Protein AF-A0A179HZ53-F1 (afdb_monomer)

Mean predicted aligned error: 15.15 Å

Organism: Purpureocillium lilacinum (NCBI:txid33203)

Nearest PDB structures (foldseek):
  8d9o-assembly1_A  TM=6.232E-01  e=1.615E-01  synthetic construct
  6z0c-assembly4_D  TM=6.043E-01  e=2.090E-01  Escherichia coli
  8auw-assembly1_D  TM=4.724E-01  e=3.389E+00  Homo sapiens
  8afz-assembly1_A  TM=3.277E-01  e=1.825E+00  Homo sapiens
  6h2d-assembly1_R  TM=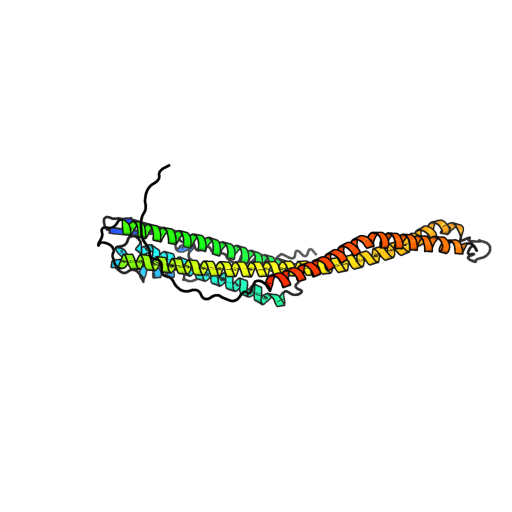4.057E-01  e=4.387E+00  Aeromonas hydrophila subsp. hydrophila AL09-71

Structure (mmCIF, N/CA/C/O backbone):
data_AF-A0A179HZ53-F1
#
_entry.id   AF-A0A179HZ53-F1
#
loop_
_atom_site.group_PDB
_atom_site.id
_atom_site.type_symbol
_atom_site.label_atom_id
_atom_site.label_alt_id
_atom_site.label_comp_id
_atom_site.label_asym_id
_atom_site.label_entity_id
_atom_site.label_seq_id
_atom_site.pdbx_PDB_ins_code
_atom_site.Cartn_x
_atom_site.Cartn_y
_atom_site.Cartn_z
_atom_site.occupancy
_atom_site.B_iso_or_equiv
_atom_site.auth_seq_id
_atom_site.auth_comp_id
_atom_site.auth_asym_id
_atom_site.auth_atom_id
_atom_site.pdbx_PDB_model_num
ATOM 1 N N . MET A 1 1 ? -13.268 -10.892 -41.490 1.00 32.50 1 MET A N 1
ATOM 2 C CA . MET A 1 1 ? -12.616 -11.403 -40.266 1.00 32.50 1 MET A CA 1
ATOM 3 C C . MET A 1 1 ? -12.332 -10.232 -39.335 1.00 32.50 1 MET A C 1
ATOM 5 O O . MET A 1 1 ? -11.384 -9.498 -39.564 1.00 32.50 1 MET A O 1
ATOM 9 N N . LYS A 1 2 ? -13.205 -9.991 -38.351 1.00 29.41 2 LYS A N 1
ATOM 10 C CA . LYS A 1 2 ? -12.984 -9.009 -37.280 1.00 29.41 2 LYS A CA 1
ATOM 11 C C . LYS A 1 2 ? -12.590 -9.802 -36.034 1.00 29.41 2 LYS A C 1
ATOM 13 O O . LYS A 1 2 ? -13.444 -10.446 -35.438 1.00 29.41 2 LYS A O 1
ATOM 18 N N . HIS A 1 3 ? -11.306 -9.804 -35.685 1.00 27.75 3 HIS A N 1
ATOM 19 C CA . HIS A 1 3 ? -10.848 -10.310 -34.393 1.00 27.75 3 HIS A CA 1
ATOM 20 C C . HIS A 1 3 ? -11.154 -9.251 -33.331 1.00 27.75 3 HIS A C 1
ATOM 22 O O . HIS A 1 3 ? -10.334 -8.388 -33.036 1.00 27.75 3 HIS A O 1
ATOM 28 N N . THR A 1 4 ? -12.357 -9.291 -32.767 1.00 30.69 4 THR A N 1
ATOM 29 C CA . THR A 1 4 ? -12.614 -8.689 -31.458 1.00 30.69 4 THR A CA 1
ATOM 30 C C . THR A 1 4 ? -12.041 -9.641 -30.419 1.00 30.69 4 THR A C 1
ATOM 32 O O . THR A 1 4 ? -12.713 -10.575 -29.987 1.00 30.69 4 THR A O 1
ATOM 35 N N . ALA A 1 5 ? -10.771 -9.441 -30.064 1.00 34.97 5 ALA A N 1
ATOM 36 C CA . ALA A 1 5 ? -10.223 -9.994 -28.837 1.00 34.97 5 ALA A CA 1
ATOM 37 C C . ALA A 1 5 ? -10.999 -9.351 -27.683 1.00 34.97 5 ALA A C 1
ATOM 39 O O . ALA A 1 5 ? -10.754 -8.207 -27.306 1.00 34.97 5 ALA A O 1
ATOM 40 N N . SER A 1 6 ? -12.015 -10.057 -27.193 1.00 32.88 6 SER A N 1
ATOM 41 C CA . SER A 1 6 ? -12.692 -9.702 -25.957 1.00 32.88 6 SER A CA 1
ATOM 42 C C . SER A 1 6 ? -11.643 -9.690 -24.853 1.00 32.88 6 SER A C 1
ATOM 44 O O . SER A 1 6 ? -11.068 -10.734 -24.536 1.00 32.88 6 SER A O 1
ATOM 46 N N . LEU A 1 7 ? -11.382 -8.504 -24.300 1.00 32.31 7 LEU A N 1
ATOM 47 C CA . LEU A 1 7 ? -10.683 -8.346 -23.029 1.00 32.31 7 LEU A CA 1
ATOM 48 C C . LEU A 1 7 ? -11.293 -9.343 -22.032 1.00 32.31 7 LEU A C 1
ATOM 50 O O . LEU A 1 7 ? -12.525 -9.454 -21.989 1.00 32.31 7 LEU A O 1
ATOM 54 N N . PRO A 1 8 ? -10.485 -10.093 -21.263 1.00 35.78 8 PRO A N 1
ATOM 55 C CA . PRO A 1 8 ? -11.040 -10.948 -20.230 1.00 35.78 8 PRO A CA 1
ATOM 56 C C . PRO A 1 8 ? -11.876 -10.056 -19.313 1.00 35.78 8 PRO A C 1
ATOM 58 O O . PRO A 1 8 ? -11.374 -9.044 -18.817 1.00 35.78 8 PRO A O 1
ATOM 61 N N . LYS A 1 9 ? -13.164 -10.400 -19.146 1.00 35.56 9 LYS A N 1
ATOM 62 C CA . LYS A 1 9 ? -14.017 -9.829 -18.099 1.00 35.56 9 LYS A CA 1
ATOM 63 C C . LYS A 1 9 ? -13.164 -9.793 -16.839 1.00 35.56 9 LYS A C 1
ATOM 65 O O . LYS A 1 9 ? -12.698 -10.850 -16.413 1.00 35.56 9 LYS A O 1
ATOM 70 N N . GLN A 1 10 ? -12.912 -8.593 -16.311 1.00 40.81 10 GLN A N 1
ATOM 71 C CA . GLN A 1 10 ? -12.337 -8.433 -14.985 1.00 40.81 10 GLN A CA 1
ATOM 72 C C . GLN A 1 10 ? -13.104 -9.393 -14.084 1.00 40.81 10 GLN A C 1
ATOM 74 O O . GLN A 1 10 ? -14.316 -9.256 -13.927 1.00 40.81 10 GLN A O 1
ATOM 79 N N . ALA A 1 11 ? -12.417 -10.411 -13.572 1.00 37.47 11 ALA A N 1
ATOM 80 C CA . ALA A 1 11 ? -12.875 -11.064 -12.372 1.00 37.47 11 ALA A CA 1
ATOM 81 C C . ALA A 1 11 ? -12.868 -9.940 -11.339 1.00 37.47 11 ALA A C 1
ATOM 83 O O . ALA A 1 11 ? -11.810 -9.559 -10.837 1.00 37.47 11 ALA A O 1
ATOM 84 N N . GLU A 1 12 ? -14.023 -9.305 -11.157 1.00 40.91 12 GLU A N 1
ATOM 85 C CA . GLU A 1 12 ? -14.329 -8.523 -9.976 1.00 40.91 12 GLU A CA 1
ATOM 86 C C . GLU A 1 12 ? -14.009 -9.487 -8.839 1.00 40.91 12 GLU A C 1
ATOM 88 O O . GLU A 1 12 ? -14.716 -10.471 -8.626 1.00 40.91 12 GLU A O 1
ATOM 93 N N . ALA A 1 13 ? -12.819 -9.334 -8.252 1.00 48.69 13 ALA A N 1
ATOM 94 C CA . ALA A 1 13 ? -12.428 -10.110 -7.099 1.00 48.69 13 ALA A CA 1
ATOM 95 C C . ALA A 1 13 ? -13.474 -9.753 -6.057 1.00 48.69 13 ALA A C 1
ATOM 97 O O . ALA A 1 13 ? -13.492 -8.628 -5.571 1.00 48.69 13 ALA A O 1
ATOM 98 N N . ASP A 1 14 ? -14.400 -10.683 -5.869 1.00 50.47 14 ASP A N 1
ATOM 99 C CA . ASP A 1 14 ? -15.637 -10.576 -5.124 1.00 50.47 14 ASP A CA 1
ATOM 100 C C . ASP A 1 14 ? -15.353 -9.932 -3.755 1.00 50.47 14 ASP A C 1
ATOM 102 O O . ASP A 1 14 ? -14.900 -10.597 -2.814 1.00 50.47 14 ASP A O 1
ATOM 106 N N . TYR A 1 15 ? -15.495 -8.603 -3.708 1.00 58.38 15 TYR A N 1
ATOM 107 C CA . TYR A 1 15 ? -15.059 -7.727 -2.626 1.00 58.38 15 TYR A CA 1
ATOM 108 C C . TYR A 1 15 ? -16.236 -7.517 -1.688 1.00 58.38 15 TYR A C 1
ATOM 110 O O . TYR A 1 15 ? -17.245 -6.926 -2.067 1.00 58.38 15 TYR A O 1
ATOM 118 N N . HIS A 1 16 ? -16.108 -8.021 -0.462 1.00 63.19 16 HIS A N 1
ATOM 119 C CA . HIS A 1 16 ? -17.187 -7.999 0.520 1.00 63.19 16 HIS A CA 1
ATOM 120 C C . HIS A 1 16 ? -16.824 -7.110 1.692 1.00 63.19 16 HIS A C 1
ATOM 122 O O . HIS A 1 16 ? -15.790 -7.295 2.332 1.00 63.19 16 HIS A O 1
ATOM 128 N N . TRP A 1 17 ? -17.714 -6.172 1.988 1.00 66.88 17 TRP A N 1
ATOM 129 C CA . TRP A 1 17 ? -17.663 -5.385 3.208 1.00 66.88 17 TRP A CA 1
ATOM 130 C C . TRP A 1 17 ? -18.442 -6.110 4.297 1.00 66.88 17 TRP A C 1
ATOM 132 O O . TRP A 1 17 ? -19.667 -6.202 4.229 1.00 66.88 17 TRP A O 1
ATOM 142 N N . ALA A 1 18 ? -17.743 -6.595 5.321 1.00 67.69 18 ALA A N 1
ATOM 143 C CA . ALA A 1 18 ? -18.404 -7.022 6.544 1.00 67.69 18 ALA A CA 1
ATOM 144 C C . ALA A 1 18 ? -18.910 -5.770 7.273 1.00 67.69 18 ALA A C 1
ATOM 146 O O . ALA A 1 18 ? -18.118 -4.957 7.751 1.00 67.69 18 ALA A O 1
ATOM 147 N N . LYS A 1 19 ? -20.232 -5.588 7.321 1.00 74.62 19 LYS A N 1
ATOM 148 C CA . LYS A 1 19 ? -20.862 -4.468 8.024 1.00 74.62 19 LYS A CA 1
ATOM 149 C C . LYS A 1 19 ? -21.450 -4.962 9.341 1.00 74.62 19 LYS A C 1
ATOM 151 O O . LYS A 1 19 ? -22.346 -5.799 9.329 1.00 74.62 19 LYS A O 1
ATOM 156 N N . LEU A 1 20 ? -20.977 -4.404 10.453 1.00 75.75 20 LEU A N 1
ATOM 157 C CA . LEU A 1 20 ? -21.553 -4.598 11.781 1.00 75.75 20 LEU A CA 1
ATOM 158 C C . LEU A 1 20 ? -22.183 -3.286 12.246 1.00 75.75 20 LEU A C 1
ATOM 160 O O . LEU A 1 20 ? -21.504 -2.265 12.294 1.00 75.75 20 LEU A O 1
ATOM 164 N N . ASN A 1 21 ? -23.466 -3.312 12.601 1.00 82.19 21 ASN A N 1
ATOM 165 C CA . ASN A 1 21 ? -24.132 -2.174 13.229 1.00 82.19 21 ASN A CA 1
ATOM 166 C C . ASN A 1 21 ? -24.661 -2.629 14.585 1.00 82.19 21 ASN A C 1
ATOM 168 O O . ASN A 1 21 ? -25.637 -3.378 14.643 1.00 82.19 21 ASN A O 1
ATOM 172 N N . VAL A 1 22 ? -24.017 -2.180 15.658 1.00 83.50 22 VAL A N 1
ATOM 173 C CA . VAL A 1 22 ? -24.446 -2.461 17.031 1.00 83.50 22 VAL A CA 1
ATOM 174 C C . VAL A 1 22 ? -24.835 -1.160 17.696 1.00 83.50 22 VAL A C 1
ATOM 176 O O . VAL A 1 22 ? -24.103 -0.175 17.635 1.00 83.50 22 VAL A O 1
ATOM 179 N N . PHE A 1 23 ? -25.986 -1.173 18.351 1.00 86.56 23 PHE A N 1
ATOM 180 C CA . PHE A 1 23 ? -26.419 -0.119 19.246 1.00 86.56 23 PHE A CA 1
ATOM 181 C C . PHE A 1 23 ? -26.564 -0.708 20.645 1.00 86.56 23 PHE A C 1
ATOM 183 O O . PHE A 1 23 ? -27.337 -1.643 20.841 1.00 86.56 23 PHE A O 1
ATOM 190 N N . SER A 1 24 ? -25.831 -0.170 21.615 1.00 87.44 24 SER A N 1
ATOM 191 C CA . SER A 1 24 ? -25.951 -0.552 23.019 1.00 87.44 24 SER A CA 1
ATOM 192 C C . SER A 1 24 ? -26.511 0.609 23.834 1.00 87.44 24 SER A C 1
ATOM 194 O O . SER A 1 24 ? -26.161 1.774 23.635 1.00 87.44 24 SER A O 1
ATOM 196 N N . ARG A 1 25 ? -27.415 0.298 24.763 1.00 87.75 25 ARG A N 1
ATOM 197 C CA . ARG A 1 25 ? -27.943 1.266 25.722 1.00 87.75 25 ARG A CA 1
ATOM 198 C C . ARG A 1 25 ? -28.137 0.617 27.077 1.00 87.75 25 ARG A C 1
ATOM 200 O O . ARG A 1 25 ? -28.845 -0.377 27.198 1.00 87.75 25 ARG A O 1
ATOM 207 N N . TRP A 1 26 ? -27.555 1.232 28.097 1.00 86.81 26 TRP A N 1
ATOM 208 C CA . TRP A 1 26 ? -27.751 0.830 29.481 1.00 86.81 26 TRP A CA 1
ATOM 209 C C . TRP A 1 26 ? -28.851 1.657 30.151 1.00 86.81 26 TRP A C 1
ATOM 211 O O . TRP A 1 26 ? -28.944 2.875 29.961 1.00 86.81 26 TRP A O 1
ATOM 221 N N . TYR A 1 27 ? -29.681 0.986 30.946 1.00 84.75 27 TYR A N 1
ATOM 222 C CA . TYR A 1 27 ? -30.761 1.582 31.723 1.00 84.75 27 TYR A CA 1
ATOM 223 C C . TYR A 1 27 ? -30.509 1.383 33.215 1.00 84.75 27 TYR A C 1
ATOM 225 O O . TYR A 1 27 ? -30.560 0.264 33.719 1.00 84.75 27 TYR A O 1
ATOM 233 N N . LYS A 1 28 ? -30.335 2.493 33.944 1.00 77.06 28 LYS A N 1
ATOM 234 C CA . LYS A 1 28 ? -30.076 2.506 35.396 1.00 77.06 28 LYS A CA 1
ATOM 235 C C . LYS A 1 28 ? -31.146 1.786 36.228 1.00 77.06 28 LYS A C 1
ATOM 237 O O . LYS A 1 28 ? -30.832 1.194 37.251 1.00 77.06 28 LYS A O 1
ATOM 242 N N . ALA A 1 29 ? -32.403 1.822 35.792 1.00 80.00 29 ALA A N 1
ATOM 243 C CA . ALA A 1 29 ? -33.505 1.062 36.375 1.00 80.00 29 ALA A CA 1
ATOM 244 C C . ALA A 1 29 ? -34.287 0.417 35.221 1.00 80.00 29 ALA A C 1
ATOM 246 O O . ALA A 1 29 ? -34.713 1.162 34.333 1.00 80.00 29 ALA A O 1
ATOM 247 N N . PRO A 1 30 ? -34.475 -0.916 35.167 1.00 74.38 30 PRO A N 1
ATOM 248 C CA . PRO A 1 30 ? -34.161 -1.964 36.154 1.00 74.38 30 PRO A CA 1
ATOM 249 C C . PRO A 1 30 ? -32.732 -2.570 36.086 1.00 74.38 30 PRO A C 1
ATOM 251 O O . PRO A 1 30 ? -32.579 -3.756 36.343 1.00 74.38 30 PRO A O 1
ATOM 254 N N . ASN A 1 31 ? -31.690 -1.789 35.766 1.00 77.19 31 ASN A N 1
ATOM 255 C CA . ASN A 1 31 ? -30.295 -2.253 35.635 1.00 77.19 31 ASN A CA 1
ATOM 256 C C . ASN A 1 31 ? -30.107 -3.320 34.542 1.00 77.19 31 ASN A C 1
ATOM 258 O O . ASN A 1 31 ? -29.695 -4.444 34.809 1.00 77.19 31 ASN A O 1
ATOM 262 N N . HIS A 1 32 ? -30.442 -2.960 33.303 1.00 82.19 32 HIS A N 1
ATOM 263 C CA . HIS A 1 32 ? -30.255 -3.839 32.149 1.00 82.19 32 HIS A CA 1
ATOM 264 C C . HIS A 1 32 ? -29.602 -3.097 30.981 1.00 82.19 32 HIS A C 1
ATOM 266 O O . HIS A 1 32 ? -29.795 -1.891 30.799 1.00 82.19 32 HIS A O 1
ATOM 272 N N . THR A 1 33 ? -28.869 -3.843 30.157 1.00 83.38 33 THR A N 1
ATOM 273 C CA . THR A 1 33 ? -28.317 -3.368 28.885 1.00 83.38 33 THR A CA 1
ATOM 274 C C . THR A 1 33 ? -29.138 -3.944 27.742 1.00 83.38 33 THR A C 1
ATOM 276 O O . THR A 1 33 ? -29.321 -5.154 27.652 1.00 83.38 33 THR A O 1
ATOM 279 N N . VAL A 1 34 ? -29.622 -3.081 26.853 1.00 85.44 34 VAL A N 1
ATOM 280 C CA . VAL A 1 34 ? -30.217 -3.486 25.578 1.00 85.44 34 VAL A CA 1
ATOM 281 C C . VAL A 1 34 ? -29.150 -3.371 24.501 1.00 85.44 34 VAL A C 1
ATOM 283 O O . VAL A 1 34 ? -28.567 -2.300 24.322 1.00 85.44 34 VAL A O 1
ATOM 286 N N . VAL A 1 35 ? -28.914 -4.460 23.775 1.00 83.81 35 VAL A N 1
ATOM 287 C CA . VAL A 1 35 ? -28.026 -4.497 22.610 1.00 83.81 35 VAL A CA 1
ATOM 288 C C . VAL A 1 35 ? -28.867 -4.832 21.383 1.00 83.81 35 VAL A C 1
ATOM 290 O O . VAL A 1 35 ? -29.536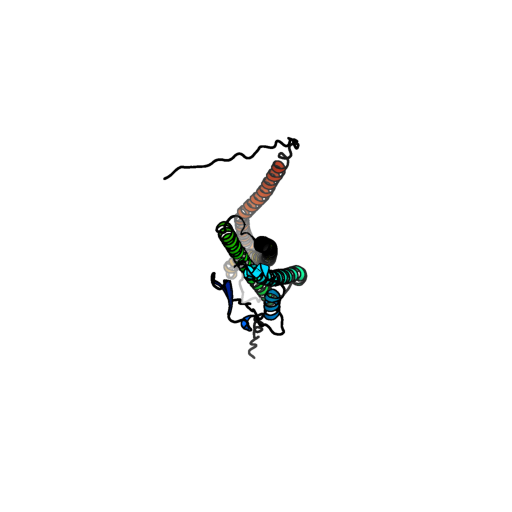 -5.861 21.341 1.00 83.81 35 VAL A O 1
ATOM 293 N N . LEU A 1 36 ? -28.857 -3.945 20.393 1.00 84.62 36 LEU A N 1
ATOM 294 C CA . LEU A 1 36 ? -29.517 -4.125 19.105 1.00 84.62 36 LEU A CA 1
ATOM 295 C C . LEU A 1 36 ? -28.451 -4.326 18.033 1.00 84.62 36 LEU A C 1
ATOM 297 O O . LEU A 1 36 ? -27.565 -3.488 17.872 1.00 84.62 36 LEU A O 1
ATOM 301 N N . ILE A 1 37 ? -28.554 -5.423 17.291 1.00 80.44 37 ILE A N 1
ATOM 302 C CA . ILE A 1 37 ? -27.649 -5.756 16.191 1.00 80.44 37 ILE A CA 1
ATOM 303 C C . ILE A 1 37 ? -28.461 -5.689 14.898 1.00 80.44 37 ILE A C 1
ATOM 305 O O . ILE A 1 37 ? -29.444 -6.414 14.746 1.00 80.44 37 ILE A O 1
ATOM 309 N N . PHE A 1 38 ? -28.071 -4.813 13.973 1.00 79.88 38 PHE A N 1
ATOM 310 C CA . PHE A 1 38 ? -28.760 -4.662 12.689 1.00 79.88 38 PHE A CA 1
ATOM 311 C C . PHE A 1 38 ? -28.040 -5.411 11.571 1.00 79.88 38 PHE A C 1
ATOM 313 O O . PHE A 1 38 ? -26.811 -5.394 11.488 1.00 79.88 38 PHE A O 1
ATOM 320 N N . ASP A 1 39 ? -28.833 -5.972 10.657 1.00 69.50 39 ASP A N 1
ATOM 321 C CA . ASP A 1 39 ? -28.384 -6.665 9.448 1.00 69.50 39 ASP A CA 1
ATOM 322 C C . ASP A 1 39 ? -27.323 -7.773 9.681 1.00 69.50 39 ASP A C 1
ATOM 324 O O . ASP A 1 39 ? -26.346 -7.832 8.927 1.00 69.50 39 ASP A O 1
ATOM 328 N N . PRO A 1 40 ? -27.483 -8.696 10.657 1.00 62.97 40 PRO A N 1
ATOM 329 C CA . PRO A 1 40 ? -26.485 -9.745 10.909 1.00 62.97 40 PRO A CA 1
ATOM 330 C C . PRO A 1 40 ? -26.275 -10.669 9.696 1.00 62.97 40 PRO A C 1
ATOM 332 O O . PRO A 1 40 ? -25.221 -11.276 9.538 1.00 62.97 40 PRO A O 1
ATOM 335 N N . GLU A 1 41 ? -27.248 -10.746 8.785 1.00 58.56 41 GLU A N 1
ATOM 336 C CA . GLU A 1 41 ? -27.161 -11.520 7.542 1.00 58.56 41 GLU A CA 1
ATOM 337 C C . GLU A 1 41 ? -26.174 -10.931 6.524 1.00 58.56 41 GLU A C 1
ATOM 339 O O . GLU A 1 41 ? -25.629 -11.669 5.706 1.00 58.56 41 GLU A O 1
ATOM 344 N N . LYS A 1 42 ? -25.874 -9.625 6.593 1.00 59.53 42 LYS A N 1
ATOM 345 C CA . LYS A 1 42 ? -24.856 -8.984 5.738 1.00 59.53 42 LYS A CA 1
ATOM 346 C C . LYS A 1 42 ? -23.424 -9.306 6.180 1.00 59.53 42 LYS A C 1
ATOM 348 O O . LYS A 1 42 ? -22.481 -8.943 5.485 1.00 59.53 42 LYS A O 1
ATOM 353 N N . MET A 1 43 ? -23.252 -10.020 7.296 1.00 56.47 43 MET A N 1
ATOM 354 C CA . MET A 1 43 ? -21.984 -10.655 7.675 1.00 56.47 43 MET A CA 1
ATOM 355 C C . MET A 1 43 ? -21.757 -12.010 6.999 1.00 56.47 43 MET A C 1
ATOM 357 O O . MET A 1 43 ? -20.706 -12.624 7.187 1.00 56.47 43 MET A O 1
ATOM 361 N N . ARG A 1 44 ? -22.736 -12.507 6.233 1.00 50.22 44 ARG A N 1
ATOM 362 C CA . ARG A 1 44 ? -22.681 -13.829 5.617 1.00 50.22 44 ARG A CA 1
ATOM 363 C C . ARG A 1 44 ? -21.909 -13.777 4.299 1.00 50.22 44 ARG A C 1
ATOM 365 O O . ARG A 1 44 ? -22.416 -13.279 3.299 1.00 50.22 44 ARG A O 1
ATOM 372 N N . LYS A 1 45 ? -20.718 -14.378 4.274 1.00 50.06 45 LYS A N 1
ATOM 373 C CA . LYS A 1 45 ? -20.197 -15.016 3.056 1.00 50.06 45 LYS A CA 1
ATOM 374 C C . LYS A 1 45 ? -20.366 -16.532 3.212 1.00 50.06 45 LYS A C 1
ATOM 376 O O . LYS A 1 45 ? -20.419 -17.000 4.342 1.00 50.06 45 LYS A O 1
ATOM 381 N N . GLY A 1 46 ? -20.549 -17.244 2.095 1.00 56.62 46 GLY A N 1
ATOM 382 C CA . GLY A 1 46 ? -20.832 -18.686 2.050 1.00 56.62 46 GLY A CA 1
ATOM 383 C C . GLY A 1 46 ? -20.016 -19.507 3.055 1.00 56.62 46 GLY A C 1
ATOM 384 O O . GLY A 1 46 ? -18.812 -19.291 3.167 1.00 56.62 46 GLY A O 1
ATOM 385 N N . ASP A 1 47 ? -20.729 -20.400 3.747 1.00 48.00 47 ASP A N 1
ATOM 386 C CA . ASP A 1 47 ? -20.327 -21.251 4.877 1.00 48.00 47 ASP A CA 1
ATOM 387 C C . ASP A 1 47 ? -19.787 -20.514 6.121 1.00 48.00 47 ASP A C 1
ATOM 389 O O . ASP A 1 47 ? -18.611 -20.184 6.223 1.00 48.00 47 ASP A O 1
ATOM 393 N N . GLU A 1 48 ? -20.699 -20.267 7.074 1.00 56.94 48 GLU A N 1
ATOM 394 C CA . GLU A 1 48 ? -20.477 -20.275 8.536 1.00 56.94 48 GLU A CA 1
ATOM 395 C C . GLU A 1 48 ? -19.112 -19.775 9.059 1.00 56.94 48 GLU A C 1
ATOM 397 O O . GLU A 1 48 ? -18.236 -20.591 9.319 1.00 56.94 48 GLU A O 1
ATOM 402 N N . THR A 1 49 ? -18.928 -18.471 9.340 1.00 63.19 49 THR A N 1
ATOM 403 C CA . THR A 1 49 ? -17.909 -18.068 10.344 1.00 63.19 49 THR A CA 1
ATOM 404 C C . THR A 1 49 ? -18.211 -16.761 11.085 1.00 63.19 49 THR A C 1
ATOM 406 O O . THR A 1 49 ? -18.273 -16.779 12.301 1.00 63.19 49 THR A O 1
ATOM 409 N N . LEU A 1 50 ? -18.392 -15.608 10.420 1.00 63.31 50 LEU A N 1
ATOM 410 C CA . LEU A 1 50 ? -18.289 -14.304 11.117 1.00 63.31 50 LEU A CA 1
ATOM 411 C C . LEU A 1 50 ? -19.442 -14.005 12.083 1.00 63.31 50 LEU A C 1
ATOM 413 O O . LEU A 1 50 ? -19.214 -13.468 13.163 1.00 63.31 50 LEU A O 1
ATOM 417 N N . ARG A 1 51 ? -20.676 -14.344 11.698 1.00 68.88 51 ARG A N 1
ATOM 418 C CA . ARG A 1 51 ? -21.844 -14.161 12.565 1.00 68.88 51 ARG A CA 1
ATOM 419 C C . ARG A 1 51 ? -21.776 -15.097 13.768 1.00 68.88 51 ARG A C 1
ATOM 421 O O . ARG A 1 51 ? -21.921 -14.634 14.890 1.00 68.88 51 ARG A O 1
ATOM 428 N N . ASP A 1 52 ? -21.524 -16.379 13.530 1.00 72.31 52 ASP A N 1
ATOM 429 C CA . ASP A 1 52 ? -21.469 -17.385 14.594 1.00 72.31 52 ASP A CA 1
ATOM 430 C C . ASP A 1 52 ? -20.282 -17.127 15.528 1.00 72.31 52 ASP A C 1
ATOM 432 O O . ASP A 1 52 ? -20.381 -17.319 16.732 1.00 72.31 52 ASP A O 1
ATOM 436 N N . GLU A 1 53 ? -19.164 -16.633 14.995 1.00 71.56 53 GLU A N 1
ATOM 437 C CA . GLU A 1 53 ? -18.008 -16.192 15.774 1.00 71.56 53 GLU A CA 1
ATOM 438 C C . GLU A 1 53 ? -18.327 -14.955 16.619 1.00 71.56 53 GLU A C 1
ATOM 440 O O . GLU A 1 53 ? -17.900 -14.878 17.770 1.00 71.56 53 GLU A O 1
ATOM 445 N N . PHE A 1 54 ? -19.108 -14.009 16.091 1.00 73.88 54 PHE A N 1
ATOM 446 C CA . PHE A 1 54 ? -19.593 -12.865 16.859 1.00 73.88 54 PHE A CA 1
ATOM 447 C C . PHE A 1 54 ? -20.581 -13.292 17.955 1.00 73.88 54 PHE A C 1
ATOM 449 O O . PHE A 1 54 ? -20.410 -12.906 19.107 1.00 73.88 54 PHE A O 1
ATOM 456 N N . GLU A 1 55 ? -21.565 -14.138 17.635 1.00 74.38 55 GLU A N 1
ATOM 457 C CA . GLU A 1 55 ? -22.532 -14.675 18.601 1.00 74.38 55 GLU A CA 1
ATOM 458 C C . GLU A 1 55 ? -21.830 -15.492 19.703 1.00 74.38 55 GLU A C 1
ATOM 460 O O . GLU A 1 55 ? -22.086 -15.271 20.888 1.00 74.38 55 GLU A O 1
ATOM 465 N N . ARG A 1 56 ? -20.864 -16.354 19.354 1.00 76.25 56 ARG A N 1
ATOM 466 C CA . ARG A 1 56 ? -20.023 -17.066 20.337 1.00 76.25 56 ARG A CA 1
ATOM 467 C C . ARG A 1 56 ? -19.229 -16.099 21.208 1.00 76.25 56 ARG A C 1
ATOM 469 O O . ARG A 1 56 ? -19.237 -16.233 22.426 1.00 76.25 56 ARG A O 1
ATOM 476 N N . SER A 1 57 ? -18.620 -15.074 20.610 1.00 73.12 57 SER A N 1
ATOM 477 C CA . SER A 1 57 ? -17.851 -14.065 21.348 1.00 73.12 57 SER A CA 1
ATOM 478 C C . SER A 1 57 ? -18.695 -13.276 22.353 1.00 73.12 57 SER A C 1
ATOM 480 O O . SER A 1 57 ? -18.145 -12.780 23.332 1.00 73.12 57 SER A O 1
ATOM 482 N N . LEU A 1 58 ? -20.005 -13.144 22.125 1.00 73.44 58 LEU A N 1
ATOM 483 C CA . LEU A 1 58 ? -20.932 -12.519 23.071 1.00 73.44 58 LEU A CA 1
ATOM 484 C C . LEU A 1 58 ? -21.372 -13.464 24.196 1.00 73.44 58 LEU A C 1
ATOM 486 O O . LEU A 1 58 ? -21.745 -12.988 25.264 1.00 73.44 58 LEU A O 1
ATOM 490 N N . THR A 1 59 ? -21.346 -14.777 23.959 1.00 71.44 59 THR A N 1
ATOM 491 C CA . THR A 1 59 ? -21.920 -15.780 24.872 1.00 71.44 59 THR A CA 1
ATOM 492 C C . THR A 1 59 ? -20.864 -16.417 25.782 1.00 71.44 59 THR A C 1
ATOM 494 O O . THR A 1 59 ? -21.153 -16.700 26.940 1.00 71.44 59 THR A O 1
ATOM 497 N N . ASP A 1 60 ? -19.631 -16.594 25.297 1.00 67.00 60 ASP A N 1
ATOM 498 C CA . ASP A 1 60 ? -18.563 -17.316 26.012 1.00 67.00 60 ASP A CA 1
ATOM 499 C C . ASP A 1 60 ? -17.803 -16.461 27.050 1.00 67.00 60 ASP A C 1
ATOM 501 O O . ASP A 1 60 ? -17.041 -16.998 27.852 1.00 67.00 60 ASP A O 1
ATOM 505 N N . LEU A 1 61 ? -17.966 -15.131 27.034 1.00 58.69 61 LEU A N 1
ATOM 506 C CA . LEU A 1 61 ? -17.040 -14.182 27.679 1.00 58.69 61 LEU A CA 1
ATOM 507 C C . LEU A 1 61 ? -17.618 -13.369 28.843 1.00 58.69 61 LEU A C 1
ATOM 509 O O . LEU A 1 61 ? -16.894 -12.550 29.402 1.00 58.69 61 LEU A O 1
ATOM 513 N N . VAL A 1 62 ? -18.890 -13.548 29.202 1.00 64.19 62 VAL A N 1
ATOM 514 C CA . VAL A 1 62 ? -19.568 -12.623 30.121 1.00 64.19 62 VAL A CA 1
ATOM 515 C C . VAL A 1 62 ? -19.888 -13.304 31.450 1.00 64.19 62 VAL A C 1
ATOM 517 O O . VAL A 1 62 ? -20.820 -14.103 31.537 1.00 64.19 62 VAL A O 1
ATOM 520 N N . GLY A 1 63 ? -19.128 -12.978 32.499 1.00 70.25 63 GLY A N 1
ATOM 521 C CA . GLY A 1 63 ? -19.510 -13.322 33.867 1.00 70.25 63 GLY A CA 1
ATOM 522 C C . GLY A 1 63 ? -20.695 -12.472 34.337 1.00 70.25 63 GLY A C 1
ATOM 523 O O . GLY A 1 63 ? -20.867 -11.335 33.898 1.00 70.25 63 GLY A O 1
ATOM 524 N N . GLU A 1 64 ? -21.509 -12.980 35.270 1.00 74.56 64 GLU A N 1
ATOM 525 C CA . GLU A 1 64 ? -22.621 -12.198 35.848 1.00 74.56 64 GLU A CA 1
ATOM 526 C C . GLU A 1 64 ? -22.142 -10.879 36.486 1.00 74.56 64 GLU A C 1
ATOM 528 O O . GLU A 1 64 ? -22.865 -9.884 36.472 1.00 74.56 64 GLU A O 1
ATOM 533 N N . GLU A 1 65 ? -20.904 -10.844 36.990 1.00 78.00 65 GLU A N 1
ATOM 534 C CA . GLU A 1 65 ? -20.282 -9.636 37.546 1.00 78.00 65 GLU A CA 1
ATOM 535 C C . GLU A 1 65 ? -19.911 -8.595 36.478 1.00 78.00 65 GLU A C 1
ATOM 537 O O . GLU A 1 65 ? -19.931 -7.397 36.767 1.00 78.00 65 GLU A O 1
ATOM 542 N N . ASP A 1 66 ? -19.619 -9.022 35.244 1.00 79.19 66 ASP A N 1
ATOM 543 C CA . ASP A 1 66 ? -19.286 -8.124 34.133 1.00 79.19 66 ASP A CA 1
ATOM 544 C C . ASP A 1 66 ? -20.528 -7.388 33.628 1.00 79.19 66 ASP A C 1
ATOM 546 O O . ASP A 1 66 ? -20.452 -6.208 33.290 1.00 79.19 66 ASP A O 1
ATOM 550 N N . LEU A 1 67 ? -21.701 -8.034 33.678 1.00 82.38 67 LEU A N 1
ATOM 551 C CA . LEU A 1 67 ? -22.988 -7.434 33.297 1.00 82.38 67 LEU A CA 1
ATOM 552 C C . LEU A 1 67 ? -23.370 -6.211 34.143 1.00 82.38 67 LEU A C 1
ATOM 554 O O . LEU A 1 67 ? -24.216 -5.417 33.723 1.00 82.38 67 LEU A O 1
ATOM 558 N N . ALA A 1 68 ? -22.766 -6.049 35.323 1.00 82.00 68 ALA A N 1
ATOM 559 C CA . ALA A 1 68 ? -22.977 -4.885 36.174 1.00 82.00 68 ALA A CA 1
ATOM 560 C C . ALA A 1 68 ? -22.357 -3.601 35.594 1.00 82.00 68 ALA A C 1
ATOM 562 O O . ALA A 1 68 ? -22.800 -2.502 35.937 1.00 82.00 68 ALA A O 1
ATOM 563 N N . ASP A 1 69 ? -21.350 -3.716 34.724 1.00 86.81 69 ASP A N 1
ATOM 564 C CA . ASP A 1 69 ? -20.711 -2.575 34.077 1.00 86.81 69 ASP A CA 1
ATOM 565 C C . ASP A 1 69 ? -21.385 -2.274 32.722 1.00 86.81 69 ASP A C 1
ATOM 567 O O . ASP A 1 69 ? -21.403 -3.134 31.842 1.00 86.81 69 ASP A O 1
ATOM 571 N N . PRO A 1 70 ? -21.898 -1.052 32.477 1.00 88.44 70 PRO A N 1
ATOM 572 C CA . PRO A 1 70 ? -22.527 -0.678 31.206 1.00 88.44 70 PRO A CA 1
ATOM 573 C C . PRO A 1 70 ? -21.665 -0.906 29.953 1.00 88.44 70 PRO A C 1
ATOM 575 O O . PRO A 1 70 ? -22.206 -0.956 28.846 1.00 88.44 70 PRO A O 1
ATOM 578 N N . PHE A 1 71 ? -20.341 -1.009 30.108 1.00 90.31 71 PHE A N 1
ATOM 579 C CA . PHE A 1 71 ? -19.371 -1.156 29.025 1.00 90.31 71 PHE A CA 1
ATOM 580 C C . PHE A 1 71 ? -19.006 -2.612 28.695 1.00 90.31 71 PHE A C 1
ATOM 582 O O . PHE A 1 71 ? -18.212 -2.830 27.780 1.00 90.31 71 PHE A O 1
ATOM 589 N N . TRP A 1 72 ? -19.609 -3.607 29.356 1.00 88.38 72 TRP A N 1
ATOM 590 C CA . TRP A 1 72 ? -19.295 -5.036 29.177 1.00 88.38 72 TRP A CA 1
ATOM 591 C C . TRP A 1 72 ? -19.321 -5.525 27.718 1.00 88.38 72 TRP A C 1
ATOM 593 O O . TRP A 1 72 ? -18.600 -6.449 27.353 1.00 88.38 72 TRP A O 1
ATOM 603 N N . ILE A 1 73 ? -20.138 -4.893 26.868 1.00 87.75 73 ILE A N 1
ATOM 604 C CA . ILE A 1 73 ? -20.336 -5.275 25.464 1.00 87.75 73 ILE A CA 1
ATOM 605 C C . ILE A 1 73 ? -19.177 -4.865 24.546 1.00 87.75 73 ILE A C 1
ATOM 607 O O . ILE A 1 73 ? -18.998 -5.441 23.472 1.00 87.75 73 ILE A O 1
ATOM 611 N N . TYR A 1 74 ? -18.391 -3.855 24.924 1.00 90.62 74 TYR A N 1
ATOM 612 C CA . TYR A 1 74 ? -17.367 -3.310 24.036 1.00 90.62 74 TYR A CA 1
ATOM 613 C C . TYR A 1 74 ? -16.139 -4.216 23.887 1.00 90.62 74 TYR A C 1
ATOM 615 O O . TYR A 1 74 ? -15.733 -4.408 22.744 1.00 90.62 74 TYR A O 1
ATOM 623 N N . PRO A 1 75 ? -15.569 -4.829 24.947 1.00 90.50 75 PRO A N 1
ATOM 624 C CA . PRO A 1 75 ? -14.460 -5.768 24.788 1.00 90.50 75 PRO A CA 1
ATOM 625 C C . PRO A 1 75 ? -14.707 -6.883 23.752 1.00 90.50 75 PRO A C 1
ATOM 627 O O . PRO A 1 75 ? -13.879 -7.006 22.848 1.00 90.50 75 PRO A O 1
ATOM 630 N N . PRO A 1 76 ? -15.820 -7.652 23.780 1.00 86.81 76 PRO A N 1
ATOM 631 C CA . PRO A 1 76 ? -16.063 -8.684 22.767 1.00 86.81 76 PRO A CA 1
ATOM 632 C C . PRO A 1 76 ? -16.318 -8.100 21.367 1.00 86.81 76 PRO A C 1
ATOM 634 O O . PRO A 1 76 ? -15.929 -8.700 20.365 1.00 86.81 76 PRO A O 1
ATOM 637 N N . LEU A 1 77 ? -16.915 -6.907 21.269 1.00 87.94 77 LEU A N 1
ATOM 638 C CA . LEU A 1 77 ? -17.122 -6.232 19.985 1.00 87.94 77 LEU A CA 1
ATOM 639 C C . LEU A 1 77 ? -15.797 -5.793 19.355 1.00 87.94 77 LEU A C 1
ATOM 641 O O . LEU A 1 77 ? -15.564 -6.035 18.170 1.00 87.94 77 LEU A O 1
ATOM 645 N N . VAL A 1 78 ? -14.917 -5.167 20.136 1.00 91.31 78 VAL A N 1
ATOM 646 C CA . VAL A 1 78 ? -13.594 -4.744 19.666 1.00 91.31 78 VAL A CA 1
ATOM 647 C C . VAL A 1 78 ? -12.738 -5.968 19.343 1.00 91.31 78 VAL A C 1
ATOM 649 O O . VAL A 1 78 ? -12.037 -5.966 18.338 1.00 91.31 78 VAL A O 1
ATOM 652 N N . ASP A 1 79 ? -12.840 -7.047 20.117 1.00 89.38 79 ASP A N 1
ATOM 653 C CA . ASP A 1 79 ? -12.145 -8.308 19.844 1.00 89.38 79 ASP A CA 1
ATOM 654 C C . ASP A 1 79 ? -12.546 -8.923 18.491 1.00 89.38 79 ASP A C 1
ATOM 656 O O . ASP A 1 79 ? -11.689 -9.349 17.713 1.00 89.38 79 ASP A O 1
ATOM 660 N N . PHE A 1 80 ? -13.836 -8.883 18.148 1.00 86.50 80 PHE A N 1
ATOM 661 C CA . PHE A 1 80 ? -14.307 -9.259 16.814 1.00 86.50 80 PHE A CA 1
ATOM 662 C C . PHE A 1 80 ? -13.694 -8.378 15.713 1.00 86.50 80 PHE A C 1
ATOM 664 O O . PHE A 1 80 ? -13.225 -8.892 14.694 1.00 86.50 80 PHE A O 1
ATOM 671 N N . VAL A 1 81 ? -13.643 -7.056 15.923 1.00 89.38 81 VAL A N 1
ATOM 672 C CA . VAL A 1 81 ? -13.003 -6.121 14.980 1.00 89.38 81 VAL A CA 1
ATOM 673 C C . VAL A 1 81 ? -11.511 -6.428 14.831 1.00 89.38 81 VAL A C 1
ATOM 675 O O . VAL A 1 81 ? -11.020 -6.477 13.705 1.00 89.38 81 VAL A O 1
ATOM 678 N N . VAL A 1 82 ? -10.798 -6.701 15.928 1.00 92.56 82 VAL A N 1
ATOM 679 C CA . VAL A 1 82 ? -9.378 -7.089 15.917 1.00 92.56 82 VAL A CA 1
ATOM 680 C C . VAL A 1 82 ? -9.163 -8.332 15.058 1.00 92.56 82 VAL A C 1
ATOM 682 O O . VAL A 1 82 ? -8.289 -8.319 14.194 1.00 92.56 82 VAL A O 1
ATOM 685 N N . ARG A 1 83 ? -9.973 -9.386 15.230 1.00 88.94 83 ARG A N 1
ATOM 686 C CA . ARG A 1 83 ? -9.858 -10.618 14.428 1.00 88.94 83 ARG A CA 1
ATOM 687 C C . ARG A 1 83 ? -10.128 -10.380 12.943 1.00 88.94 83 ARG A C 1
ATOM 689 O O . ARG A 1 83 ? -9.386 -10.872 12.089 1.00 88.94 83 ARG A O 1
ATOM 696 N N . ALA A 1 84 ? -11.160 -9.600 12.624 1.00 86.62 84 ALA A N 1
ATOM 697 C CA . ALA A 1 84 ? -11.477 -9.247 11.244 1.00 86.62 84 ALA A CA 1
ATOM 698 C C . ALA A 1 84 ? -10.335 -8.449 10.586 1.00 86.62 84 ALA A C 1
ATOM 700 O O . ALA A 1 84 ? -9.948 -8.739 9.449 1.00 86.62 84 ALA A O 1
ATOM 701 N N . GLN A 1 85 ? -9.763 -7.488 11.316 1.00 91.75 85 GLN A N 1
ATOM 702 C CA . GLN A 1 85 ? -8.645 -6.677 10.845 1.00 91.75 85 GLN A CA 1
ATOM 703 C C . GLN A 1 85 ? -7.350 -7.481 10.716 1.00 91.75 85 GLN A C 1
ATOM 705 O O . GLN A 1 85 ? -6.646 -7.330 9.718 1.00 91.75 85 GLN A O 1
ATOM 710 N N . ASP A 1 86 ? -7.051 -8.382 11.656 1.00 94.31 86 ASP A N 1
ATOM 711 C CA . ASP A 1 86 ? -5.899 -9.283 11.561 1.00 94.31 86 ASP A CA 1
ATOM 712 C C . ASP A 1 86 ? -5.962 -10.064 10.242 1.00 94.31 86 ASP A C 1
ATOM 714 O O . ASP A 1 86 ? -5.053 -9.960 9.412 1.00 94.31 86 ASP A O 1
ATOM 718 N N . LYS A 1 87 ? -7.093 -10.723 9.957 1.00 90.38 87 LYS A N 1
ATOM 719 C CA . LYS A 1 87 ? -7.303 -11.450 8.695 1.00 90.38 87 LYS A CA 1
ATOM 720 C C . LYS A 1 87 ? -7.075 -10.567 7.463 1.00 90.38 87 LYS A C 1
ATOM 722 O O . LYS A 1 87 ? -6.394 -10.998 6.531 1.00 90.38 87 LYS A O 1
ATOM 727 N N . ALA A 1 88 ? -7.603 -9.342 7.453 1.00 90.94 88 ALA A N 1
ATOM 728 C CA . ALA A 1 88 ? -7.421 -8.408 6.342 1.00 90.94 88 ALA A CA 1
ATOM 729 C C . ALA A 1 88 ? -5.942 -8.017 6.146 1.00 90.94 88 ALA A C 1
ATOM 731 O O . ALA A 1 88 ? -5.428 -8.058 5.025 1.00 90.94 88 ALA A O 1
ATOM 732 N N . VAL A 1 89 ? -5.222 -7.713 7.231 1.00 95.69 89 VAL A N 1
ATOM 733 C CA . VAL A 1 89 ? -3.789 -7.377 7.199 1.00 95.69 89 VAL A CA 1
ATOM 734 C C . VAL A 1 89 ? -2.954 -8.546 6.668 1.00 95.69 89 VAL A C 1
ATOM 736 O O . VAL A 1 89 ? -2.059 -8.338 5.839 1.00 95.69 89 VAL A O 1
ATOM 739 N N . TRP A 1 90 ? -3.242 -9.780 7.095 1.00 94.94 90 TRP A N 1
ATOM 740 C CA . TRP A 1 90 ? -2.546 -10.975 6.603 1.00 94.94 90 TRP A CA 1
ATOM 741 C C . TRP A 1 90 ? -2.825 -11.246 5.122 1.00 94.94 90 TRP A C 1
ATOM 743 O O . TRP A 1 90 ? -1.888 -11.555 4.383 1.00 94.94 90 TRP A O 1
ATOM 753 N N . GLN A 1 91 ? -4.060 -11.043 4.657 1.00 92.50 91 GLN A N 1
ATOM 754 C CA . GLN A 1 91 ? -4.398 -11.166 3.236 1.00 92.50 91 GLN A CA 1
ATOM 755 C C . GLN A 1 91 ? -3.627 -10.162 2.372 1.00 92.50 91 GLN A C 1
ATOM 757 O O . GLN A 1 91 ? -3.038 -10.548 1.361 1.00 92.50 91 GLN A O 1
ATOM 762 N N . ILE A 1 92 ? -3.557 -8.889 2.782 1.00 94.06 92 ILE A N 1
ATOM 763 C CA . ILE A 1 92 ? -2.753 -7.881 2.074 1.00 94.06 92 ILE A CA 1
ATOM 764 C C . ILE A 1 92 ? -1.282 -8.291 2.039 1.00 94.06 92 ILE A C 1
ATOM 766 O O . ILE A 1 92 ? -0.658 -8.258 0.978 1.00 94.06 92 ILE A O 1
ATOM 770 N N . ARG A 1 93 ? -0.725 -8.732 3.171 1.00 96.06 93 ARG A N 1
ATOM 771 C CA . ARG A 1 93 ? 0.658 -9.219 3.241 1.00 96.06 93 ARG A CA 1
ATOM 772 C C . ARG A 1 93 ? 0.914 -10.351 2.243 1.00 96.06 93 ARG A C 1
ATOM 774 O O . ARG A 1 93 ? 1.958 -10.353 1.592 1.00 96.06 93 ARG A O 1
ATOM 781 N N . ASP A 1 94 ? -0.006 -11.303 2.121 1.00 95.31 94 ASP A N 1
ATOM 782 C CA . ASP A 1 94 ? 0.134 -12.434 1.199 1.00 95.31 94 ASP A CA 1
ATOM 783 C C . ASP A 1 94 ? 0.105 -11.995 -0.260 1.00 95.31 94 ASP A C 1
ATOM 785 O O . ASP A 1 94 ? 0.946 -12.432 -1.049 1.00 95.31 94 ASP A O 1
ATOM 789 N N . LEU A 1 95 ? -0.779 -11.059 -0.608 1.00 93.75 95 LEU A N 1
ATOM 790 C CA . LEU A 1 95 ? -0.810 -10.452 -1.937 1.00 93.75 95 LEU A CA 1
ATOM 791 C C . LEU A 1 95 ? 0.501 -9.717 -2.249 1.00 93.75 95 LEU A C 1
ATOM 793 O O . LEU A 1 95 ? 1.085 -9.937 -3.311 1.00 93.75 95 LEU A O 1
ATOM 797 N N . VAL A 1 96 ? 1.017 -8.915 -1.312 1.00 94.19 96 VAL A N 1
ATOM 798 C CA . VAL A 1 96 ? 2.311 -8.225 -1.461 1.00 94.19 96 VAL A CA 1
ATOM 799 C C . VAL A 1 96 ? 3.449 -9.232 -1.635 1.00 94.19 96 VAL A C 1
ATOM 801 O O . VAL A 1 96 ? 4.247 -9.109 -2.563 1.00 94.19 96 VAL A O 1
ATOM 804 N N . ARG A 1 97 ? 3.495 -10.282 -0.809 1.00 93.69 97 ARG A N 1
ATOM 805 C CA . ARG A 1 97 ? 4.505 -11.348 -0.904 1.00 93.69 97 ARG A CA 1
ATOM 806 C C . ARG A 1 97 ? 4.445 -12.074 -2.249 1.00 93.69 97 ARG A C 1
ATOM 808 O O . ARG A 1 97 ? 5.488 -12.426 -2.798 1.00 93.69 97 ARG A O 1
ATOM 815 N N . ASN A 1 98 ? 3.251 -12.300 -2.792 1.00 91.81 98 ASN A N 1
ATOM 816 C CA . ASN A 1 98 ? 3.081 -12.918 -4.106 1.00 91.81 98 ASN A CA 1
ATOM 817 C C . ASN A 1 98 ? 3.614 -12.016 -5.229 1.00 91.81 98 ASN A C 1
ATOM 819 O O . ASN A 1 98 ? 4.290 -12.510 -6.135 1.00 91.81 98 ASN A O 1
ATOM 823 N N . ILE A 1 99 ? 3.389 -10.701 -5.143 1.00 90.56 99 ILE A N 1
ATOM 824 C CA . ILE A 1 99 ? 3.952 -9.721 -6.087 1.00 90.56 99 ILE A CA 1
ATOM 825 C C . ILE A 1 99 ? 5.489 -9.725 -6.013 1.00 90.56 99 ILE A C 1
ATOM 827 O O . ILE A 1 99 ? 6.154 -9.814 -7.049 1.00 90.56 99 ILE A O 1
ATOM 831 N N . GLU A 1 100 ? 6.060 -9.689 -4.804 1.00 90.69 100 GLU A N 1
ATOM 832 C CA . GLU A 1 100 ? 7.513 -9.721 -4.580 1.00 90.69 100 GLU A CA 1
ATOM 833 C C . GLU A 1 100 ? 8.153 -10.986 -5.176 1.00 90.69 100 GLU A C 1
ATOM 835 O O . GLU A 1 100 ? 9.134 -10.901 -5.915 1.00 90.69 100 GLU A O 1
ATOM 840 N N . LYS A 1 101 ? 7.575 -12.166 -4.913 1.00 89.94 101 LYS A N 1
ATOM 841 C CA . LYS A 1 101 ? 8.079 -13.448 -5.438 1.00 89.94 101 LYS A CA 1
ATOM 842 C C . LYS A 1 101 ? 7.996 -13.546 -6.957 1.00 89.94 101 LYS A C 1
ATOM 844 O O . LYS A 1 101 ? 8.888 -14.104 -7.586 1.00 89.94 101 LYS A O 1
ATOM 849 N N . SER A 1 102 ? 6.962 -12.964 -7.556 1.00 83.88 102 SER A N 1
ATOM 850 C CA . SER A 1 102 ? 6.753 -13.006 -9.006 1.00 83.88 102 SER A CA 1
ATOM 851 C C . SER A 1 102 ? 7.697 -12.068 -9.775 1.00 83.88 102 SER A C 1
ATOM 853 O O . SER A 1 102 ? 7.561 -11.906 -10.982 1.00 83.88 102 SER A O 1
ATOM 855 N N . ARG A 1 103 ? 8.656 -11.395 -9.118 1.00 77.31 103 ARG A N 1
ATOM 856 C CA . ARG A 1 103 ? 9.570 -10.427 -9.756 1.00 77.31 103 ARG A CA 1
ATOM 857 C C . ARG A 1 103 ? 10.430 -11.024 -10.862 1.00 77.31 103 ARG A C 1
ATOM 859 O O . ARG A 1 103 ? 10.604 -10.390 -11.897 1.00 77.31 103 ARG A O 1
ATOM 866 N N . GLU A 1 104 ? 10.973 -12.215 -10.652 1.00 72.31 104 GLU A N 1
ATOM 867 C CA . GLU A 1 104 ? 11.906 -12.812 -11.609 1.00 72.31 104 GLU A CA 1
ATOM 868 C C . GLU A 1 104 ? 11.205 -13.264 -12.893 1.00 72.31 104 GLU A C 1
ATOM 870 O O . GLU A 1 104 ? 11.743 -13.097 -13.984 1.00 72.31 104 GLU A O 1
ATOM 875 N N . HIS A 1 105 ? 9.966 -13.737 -12.770 1.00 68.94 105 HIS A N 1
ATOM 876 C CA . HIS A 1 105 ? 9.153 -14.196 -13.897 1.00 68.94 105 HIS A CA 1
ATOM 877 C C . HIS A 1 105 ? 8.632 -13.044 -14.770 1.00 68.94 105 HIS A C 1
ATOM 879 O O . HIS A 1 105 ? 8.335 -13.258 -15.938 1.00 68.94 105 HIS A O 1
ATOM 885 N N . ARG A 1 106 ? 8.609 -11.811 -14.240 1.00 68.38 106 ARG A N 1
ATOM 886 C CA . ARG A 1 106 ? 8.164 -10.603 -14.957 1.00 68.38 106 ARG A CA 1
ATOM 887 C C . ARG A 1 106 ? 9.169 -10.062 -15.980 1.00 68.38 106 ARG A C 1
ATOM 889 O O . ARG A 1 106 ? 8.841 -9.163 -16.754 1.00 68.38 106 ARG A O 1
ATOM 896 N N . LYS A 1 107 ? 10.414 -10.551 -15.990 1.00 66.25 107 LYS A N 1
ATOM 897 C CA . LYS A 1 107 ? 11.432 -10.087 -16.946 1.00 66.25 107 LYS A CA 1
ATOM 898 C C . LYS A 1 107 ? 11.095 -10.586 -18.356 1.00 66.25 107 LYS A C 1
ATOM 900 O O . LYS A 1 107 ? 11.255 -11.765 -18.644 1.00 66.25 107 LYS A O 1
ATOM 905 N N . GLY A 1 108 ? 10.700 -9.668 -19.240 1.00 66.75 108 GLY A N 1
ATOM 906 C CA . GLY A 1 108 ? 10.440 -9.961 -20.656 1.00 66.75 108 GLY A CA 1
ATOM 907 C C . GLY A 1 108 ? 8.988 -10.311 -20.992 1.00 66.75 108 GLY A C 1
ATOM 908 O O . GLY A 1 108 ? 8.725 -10.825 -22.077 1.00 66.75 108 GLY A O 1
ATOM 909 N N . GLU A 1 109 ? 8.044 -10.043 -20.089 1.00 68.50 109 GLU A N 1
ATOM 910 C CA . GLU A 1 109 ? 6.618 -10.208 -20.371 1.00 68.50 109 GLU A CA 1
ATOM 911 C C . GLU A 1 109 ? 6.109 -9.208 -21.421 1.00 68.50 109 GLU A C 1
ATOM 913 O O . GLU A 1 109 ? 6.563 -8.066 -21.510 1.00 68.50 109 GLU A O 1
ATOM 918 N N . ALA A 1 110 ? 5.125 -9.635 -22.217 1.00 70.56 110 ALA A N 1
ATOM 919 C CA . ALA A 1 110 ? 4.507 -8.786 -23.231 1.00 70.56 110 ALA A CA 1
ATOM 920 C C . ALA A 1 110 ? 3.827 -7.549 -22.608 1.00 70.56 110 ALA A C 1
ATOM 922 O O . ALA A 1 110 ? 3.234 -7.627 -21.532 1.00 70.56 110 ALA A O 1
ATOM 923 N N . SER A 1 111 ? 3.820 -6.427 -23.339 1.00 72.94 111 SER A N 1
ATOM 924 C CA . SER A 1 111 ? 3.268 -5.134 -22.886 1.00 72.94 111 SER A CA 1
ATOM 925 C C . SER A 1 111 ? 1.838 -5.221 -22.316 1.00 72.94 111 SER A C 1
ATOM 927 O O . SER A 1 111 ? 1.522 -4.567 -21.322 1.00 72.94 111 SER A O 1
ATOM 929 N N . ILE A 1 112 ? 0.980 -6.081 -22.881 1.00 72.00 112 ILE A N 1
ATOM 930 C CA . ILE A 1 112 ? -0.389 -6.300 -22.383 1.00 72.00 112 ILE A CA 1
ATOM 931 C C . ILE A 1 112 ? -0.372 -6.949 -20.991 1.00 72.00 112 ILE A C 1
ATOM 933 O O . ILE A 1 112 ? -1.070 -6.482 -20.091 1.00 72.00 112 ILE A O 1
ATOM 937 N N . LEU A 1 113 ? 0.446 -7.984 -20.785 1.00 74.94 113 LEU A N 1
ATOM 938 C CA . LEU A 1 113 ? 0.557 -8.689 -19.504 1.00 74.94 113 LEU A CA 1
ATOM 939 C C . LEU A 1 113 ? 1.099 -7.760 -18.410 1.00 74.94 113 LEU A C 1
ATOM 941 O O . LEU A 1 113 ? 0.577 -7.726 -17.297 1.00 74.94 113 LEU A O 1
ATOM 945 N N . GLN A 1 114 ? 2.055 -6.909 -18.772 1.00 78.81 114 GLN A N 1
ATOM 946 C CA . GLN A 1 114 ? 2.604 -5.895 -17.885 1.00 78.81 114 GLN A CA 1
ATOM 947 C C . GLN A 1 114 ? 1.537 -4.897 -17.398 1.00 78.81 114 GLN A C 1
ATOM 949 O O . GLN A 1 114 ? 1.494 -4.578 -16.209 1.00 78.81 114 GLN A O 1
ATOM 954 N N . SER A 1 115 ? 0.625 -4.454 -18.272 1.00 79.06 115 SER A N 1
ATOM 955 C CA . SER A 1 115 ? -0.483 -3.565 -17.882 1.00 79.06 115 SER A CA 1
ATOM 956 C C . SER A 1 115 ? -1.444 -4.211 -16.872 1.00 79.06 115 SER A C 1
ATOM 958 O O . SER A 1 115 ? -1.847 -3.568 -15.902 1.00 79.06 115 SER A O 1
ATOM 960 N N . VAL A 1 116 ? -1.748 -5.504 -17.044 1.00 83.19 116 VAL A N 1
ATOM 961 C CA . VAL A 1 116 ? -2.596 -6.275 -16.120 1.00 83.19 116 VAL A CA 1
ATOM 962 C C . VAL A 1 116 ? -1.918 -6.418 -14.758 1.00 83.19 116 VAL A C 1
ATOM 964 O O . VAL A 1 116 ? -2.566 -6.282 -13.721 1.00 83.19 116 VAL A O 1
ATOM 967 N N . ILE A 1 117 ? -0.603 -6.629 -14.743 1.00 83.62 117 ILE A N 1
ATOM 968 C CA . ILE A 1 117 ? 0.179 -6.730 -13.507 1.00 83.62 117 ILE A CA 1
ATOM 969 C C . ILE A 1 117 ? 0.204 -5.400 -12.758 1.00 83.62 117 ILE A C 1
ATOM 971 O O . ILE A 1 117 ? -0.047 -5.388 -11.554 1.00 83.62 117 ILE A O 1
ATOM 975 N N . PHE A 1 118 ? 0.443 -4.280 -13.448 1.00 87.38 118 PHE A N 1
ATOM 976 C CA . PHE A 1 118 ? 0.373 -2.954 -12.827 1.00 87.38 118 PHE A CA 1
ATOM 977 C C . PHE A 1 118 ? -1.022 -2.658 -12.271 1.00 87.38 118 PHE A C 1
ATOM 979 O O . PHE A 1 118 ? -1.134 -2.143 -11.159 1.00 87.38 118 PHE A O 1
ATOM 986 N N . LEU A 1 119 ? -2.081 -3.041 -12.991 1.00 88.56 119 LEU A N 1
ATOM 987 C CA . LEU A 1 119 ? -3.454 -2.908 -12.508 1.00 88.56 119 LEU A CA 1
ATOM 988 C C . LEU A 1 119 ? -3.687 -3.729 -11.232 1.00 88.56 119 LEU A C 1
ATOM 990 O O . LEU A 1 119 ? -4.292 -3.230 -10.285 1.00 88.56 119 LEU A O 1
ATOM 994 N N . ASN A 1 120 ? -3.177 -4.961 -11.177 1.00 88.75 120 ASN A N 1
ATOM 995 C CA . ASN A 1 120 ? -3.263 -5.786 -9.976 1.00 88.75 120 ASN A CA 1
ATOM 996 C C . ASN A 1 120 ? -2.507 -5.148 -8.799 1.00 88.75 120 ASN A C 1
ATOM 998 O O . ASN A 1 120 ? -3.074 -4.996 -7.721 1.00 88.75 120 ASN A O 1
ATOM 1002 N N . MET A 1 121 ? -1.265 -4.697 -9.009 1.00 91.38 121 MET A N 1
ATOM 1003 C CA . MET A 1 121 ? -0.477 -4.005 -7.977 1.00 91.38 121 MET A CA 1
ATOM 1004 C C . MET A 1 121 ? -1.200 -2.758 -7.449 1.00 91.38 121 MET A C 1
ATOM 1006 O O . MET A 1 121 ? -1.242 -2.537 -6.240 1.00 91.38 121 MET A O 1
ATOM 1010 N N . TYR A 1 122 ? -1.824 -1.984 -8.340 1.00 92.12 122 TYR A N 1
ATOM 1011 C CA . TYR A 1 122 ? -2.626 -0.816 -7.985 1.00 92.12 122 TYR A CA 1
ATOM 1012 C C . TYR A 1 122 ? -3.890 -1.179 -7.188 1.00 92.12 122 TYR A C 1
ATOM 1014 O O . TYR A 1 122 ? -4.212 -0.520 -6.199 1.00 92.12 122 TYR A O 1
ATOM 1022 N N . ASN A 1 123 ? -4.593 -2.251 -7.560 1.00 91.12 123 ASN A N 1
ATOM 1023 C CA . ASN A 1 123 ? -5.755 -2.717 -6.803 1.00 91.12 123 ASN A CA 1
ATOM 1024 C C . ASN A 1 123 ? -5.366 -3.167 -5.390 1.00 91.12 123 ASN A C 1
ATOM 1026 O O . ASN A 1 123 ? -6.014 -2.761 -4.426 1.00 91.12 123 ASN A O 1
ATOM 1030 N N . VAL A 1 124 ? -4.274 -3.928 -5.247 1.00 93.31 124 VAL A N 1
ATOM 1031 C CA . VAL A 1 124 ? -3.741 -4.315 -3.930 1.00 93.31 124 VAL A CA 1
ATOM 1032 C C . VAL A 1 124 ? -3.355 -3.075 -3.118 1.00 93.31 124 VAL A C 1
ATOM 1034 O O . VAL A 1 124 ? -3.644 -3.017 -1.925 1.00 93.31 124 VAL A O 1
ATOM 1037 N N . GLN A 1 125 ? -2.773 -2.053 -3.755 1.00 94.94 125 GLN A N 1
ATOM 1038 C CA . GLN A 1 125 ? -2.412 -0.799 -3.092 1.00 94.94 125 GLN A CA 1
ATOM 1039 C C . GLN A 1 125 ? -3.636 -0.076 -2.532 1.00 94.94 125 GLN A C 1
ATOM 1041 O O . GLN A 1 125 ? -3.616 0.329 -1.372 1.00 94.94 125 GLN A O 1
ATOM 1046 N N . ARG A 1 126 ? -4.715 0.038 -3.315 1.00 93.38 126 ARG A N 1
ATOM 1047 C CA . ARG A 1 126 ? -5.975 0.635 -2.850 1.00 93.38 126 ARG A CA 1
ATOM 1048 C C . ARG A 1 126 ? -6.512 -0.084 -1.613 1.00 93.38 126 ARG A C 1
ATOM 1050 O O . ARG A 1 126 ? -6.859 0.564 -0.632 1.00 93.38 126 ARG A O 1
ATOM 1057 N N . HIS A 1 127 ? -6.539 -1.416 -1.633 1.00 91.19 127 HIS A N 1
ATOM 1058 C CA . HIS A 1 127 ? -7.020 -2.189 -0.488 1.00 91.19 127 HIS A CA 1
ATOM 1059 C C . HIS A 1 127 ? -6.099 -2.072 0.731 1.00 91.19 127 HIS A C 1
ATOM 1061 O O . HIS A 1 127 ? -6.598 -1.958 1.845 1.00 91.19 127 HIS A O 1
ATOM 1067 N N . ALA A 1 128 ? -4.777 -2.023 0.541 1.00 94.88 128 ALA A N 1
ATOM 1068 C CA . ALA A 1 128 ? -3.836 -1.782 1.634 1.00 94.88 128 ALA A CA 1
ATOM 1069 C C . ALA A 1 128 ? -4.077 -0.419 2.309 1.00 94.88 128 ALA A C 1
ATOM 1071 O O . ALA A 1 128 ? -4.014 -0.322 3.532 1.00 94.88 128 ALA A O 1
ATOM 1072 N N . VAL A 1 129 ? -4.402 0.617 1.526 1.00 95.56 129 VAL A N 1
ATOM 1073 C CA . VAL A 1 129 ? -4.779 1.937 2.057 1.00 95.56 129 VAL A CA 1
ATOM 1074 C C . VAL A 1 129 ? -6.074 1.855 2.865 1.00 95.56 129 VAL A C 1
ATOM 1076 O O . VAL A 1 129 ? -6.086 2.318 4.000 1.00 95.56 129 VAL A O 1
ATOM 1079 N N . HIS A 1 130 ? -7.123 1.212 2.342 1.00 92.94 130 HIS A N 1
ATOM 1080 C CA . HIS A 1 130 ? -8.387 1.062 3.077 1.00 92.94 130 HIS A CA 1
ATOM 1081 C C . HIS A 1 130 ? -8.215 0.280 4.394 1.00 92.94 130 HIS A C 1
ATOM 1083 O O . HIS A 1 130 ? -8.844 0.608 5.397 1.00 92.94 130 HIS A O 1
ATOM 1089 N N . VAL A 1 131 ? -7.356 -0.747 4.429 1.00 93.75 131 VAL A N 1
ATOM 1090 C CA . VAL A 1 131 ? -7.068 -1.486 5.672 1.00 93.75 131 VAL A CA 1
ATOM 1091 C C . VAL A 1 131 ? -6.373 -0.585 6.700 1.00 93.75 131 VAL A C 1
ATOM 1093 O O . VAL A 1 131 ? -6.786 -0.583 7.854 1.00 93.75 131 VAL A O 1
ATOM 1096 N N . CYS A 1 132 ? -5.387 0.232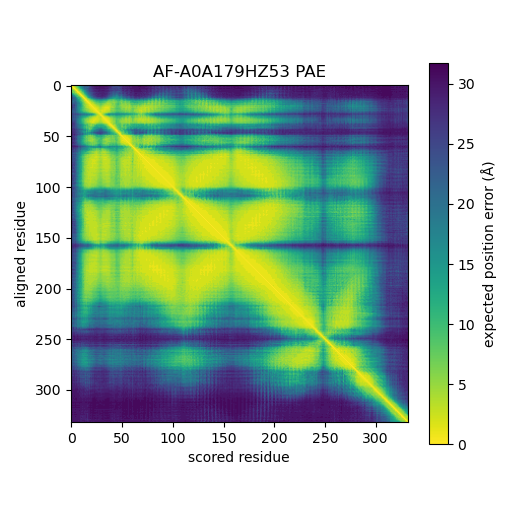 6.301 1.00 96.31 132 CYS A N 1
ATOM 1097 C CA . CYS A 1 132 ? -4.790 1.237 7.197 1.00 96.31 132 CYS A CA 1
ATOM 1098 C C . CYS A 1 132 ? -5.841 2.222 7.734 1.00 96.31 132 CYS A C 1
ATOM 1100 O O . CYS A 1 132 ? -5.932 2.410 8.941 1.00 96.31 132 CYS A O 1
ATOM 1102 N N . GLU A 1 133 ? -6.655 2.803 6.853 1.00 96.19 133 GLU A N 1
ATOM 1103 C CA . GLU A 1 133 ? -7.672 3.795 7.226 1.00 96.19 133 GLU A CA 1
ATOM 1104 C C . GLU A 1 133 ? -8.694 3.215 8.215 1.00 96.19 133 GLU A C 1
ATOM 1106 O O . GLU A 1 133 ? -8.990 3.807 9.250 1.00 96.19 133 GLU A O 1
ATOM 1111 N N . THR A 1 134 ? -9.205 2.011 7.945 1.00 94.44 134 THR A N 1
ATOM 1112 C CA . THR A 1 134 ? -10.170 1.364 8.849 1.00 94.44 134 THR A CA 1
ATOM 1113 C C . THR A 1 134 ? -9.547 0.936 10.181 1.00 94.44 134 THR A C 1
ATOM 1115 O O . THR A 1 134 ? -10.244 0.952 11.196 1.00 94.44 134 THR A O 1
ATOM 1118 N N . LEU A 1 135 ? -8.253 0.595 10.212 1.00 96.44 135 LEU A N 1
ATOM 1119 C CA . LEU A 1 135 ? -7.509 0.347 11.451 1.00 96.44 135 LEU A CA 1
ATOM 1120 C C . LEU A 1 135 ? -7.346 1.622 12.282 1.00 96.44 135 LEU A C 1
ATOM 1122 O O . LEU A 1 135 ? -7.594 1.582 13.483 1.00 96.44 135 LEU A O 1
ATOM 1126 N N . GLU A 1 136 ? -6.990 2.750 11.665 1.00 97.50 136 GLU A N 1
ATOM 1127 C CA . GLU A 1 136 ? -6.888 4.049 12.347 1.00 97.50 136 GLU A CA 1
ATOM 1128 C C . GLU A 1 136 ? -8.229 4.454 12.976 1.00 97.50 136 GLU A C 1
ATOM 1130 O O . GLU A 1 136 ? -8.284 4.847 14.143 1.00 97.50 136 GLU A O 1
ATOM 1135 N N . VAL A 1 137 ? -9.332 4.275 12.239 1.00 96.38 137 VAL A N 1
ATOM 1136 C CA . VAL A 1 137 ? -10.687 4.518 12.759 1.00 96.38 137 VAL A CA 1
ATOM 1137 C C . VAL A 1 137 ? -11.014 3.579 13.924 1.00 96.38 137 VAL A C 1
ATOM 1139 O O . VAL A 1 137 ? -11.583 4.025 14.922 1.00 96.38 137 VAL A O 1
ATOM 1142 N N . ALA A 1 138 ? -10.651 2.296 13.838 1.00 95.62 138 ALA A N 1
ATOM 1143 C CA . ALA A 1 138 ? -10.883 1.332 14.914 1.00 95.62 138 ALA A CA 1
ATOM 1144 C C . ALA A 1 138 ? -10.084 1.671 16.184 1.00 95.62 138 ALA A C 1
ATOM 1146 O O . ALA A 1 138 ? -10.637 1.596 17.283 1.00 95.62 138 ALA A O 1
ATOM 1147 N N . ILE A 1 139 ? -8.820 2.086 16.040 1.00 97.56 139 ILE A N 1
ATOM 1148 C CA . ILE A 1 139 ? -7.969 2.536 17.153 1.00 97.56 139 ILE A CA 1
ATOM 1149 C C . ILE A 1 139 ? -8.601 3.753 17.820 1.00 97.56 139 ILE A C 1
ATOM 1151 O O . ILE A 1 139 ? -8.894 3.707 19.011 1.00 97.56 139 ILE A O 1
ATOM 1155 N N . SER A 1 140 ? -8.908 4.795 17.042 1.00 97.56 140 SER A N 1
ATOM 1156 C CA . SER A 1 140 ? -9.500 6.021 17.584 1.00 97.56 140 SER A CA 1
ATOM 1157 C C . SER A 1 140 ? -10.850 5.757 18.258 1.00 97.56 140 SER A C 1
ATOM 1159 O O . SER A 1 140 ? -11.138 6.291 19.326 1.00 97.56 140 SER A O 1
ATOM 1161 N N . THR A 1 141 ? -11.682 4.889 17.682 1.00 95.62 141 THR A N 1
ATOM 1162 C CA . THR A 1 141 ? -12.972 4.527 18.289 1.00 95.62 141 THR A CA 1
ATOM 1163 C C . THR A 1 141 ? -12.777 3.800 19.621 1.00 95.62 141 THR A C 1
ATOM 1165 O O . THR A 1 141 ? -13.476 4.106 20.585 1.00 95.62 141 THR A O 1
ATOM 1168 N N . THR A 1 142 ? -11.813 2.879 19.696 1.00 96.00 142 THR A N 1
ATOM 1169 C CA . THR A 1 142 ? -11.495 2.140 20.930 1.00 96.00 142 THR A CA 1
ATOM 1170 C C . THR A 1 142 ? -10.957 3.080 22.012 1.00 96.00 142 THR A C 1
ATOM 1172 O O . THR A 1 142 ? -11.440 3.035 23.139 1.00 96.00 142 THR A O 1
ATOM 1175 N N . GLU A 1 143 ? -10.085 4.025 21.651 1.00 96.44 143 GLU A N 1
ATOM 1176 C CA . GLU A 1 143 ? -9.588 5.083 22.548 1.00 96.44 143 GLU A CA 1
ATOM 1177 C C . GLU A 1 143 ? -10.717 5.911 23.167 1.00 96.44 143 GLU A C 1
ATOM 1179 O O . GLU A 1 143 ? -10.718 6.209 24.363 1.00 96.44 143 GLU A O 1
ATOM 1184 N N . TRP A 1 144 ? -11.712 6.293 22.363 1.00 96.12 144 TRP A N 1
ATOM 1185 C CA . TRP A 1 144 ? -12.866 7.031 22.872 1.00 96.12 144 TRP A CA 1
ATOM 1186 C C . TRP A 1 144 ? -13.757 6.172 23.771 1.00 96.12 144 TRP A C 1
ATOM 1188 O O . TRP A 1 144 ? -14.283 6.689 24.756 1.00 96.12 144 TRP A O 1
ATOM 1198 N N . ILE A 1 145 ? -13.917 4.879 23.473 1.00 94.94 145 ILE A N 1
ATOM 1199 C CA . ILE A 1 145 ? -14.649 3.943 24.339 1.00 94.94 145 ILE A CA 1
ATOM 1200 C C . ILE A 1 145 ? -13.953 3.830 25.700 1.00 94.94 145 ILE A C 1
ATOM 1202 O O . ILE A 1 145 ? -14.614 3.974 26.727 1.00 94.94 145 ILE A O 1
ATOM 1206 N N . GLU A 1 146 ? -12.633 3.649 25.717 1.00 94.38 146 GLU A N 1
ATOM 1207 C CA . GLU A 1 146 ? -11.829 3.600 26.943 1.00 94.38 146 GLU A CA 1
ATOM 1208 C C . GLU A 1 146 ? -11.940 4.891 27.749 1.00 94.38 146 GLU A C 1
ATOM 1210 O O . GLU A 1 146 ? -12.197 4.863 28.952 1.00 94.38 146 GLU A O 1
ATOM 1215 N N . LYS A 1 147 ? -11.824 6.044 27.086 1.00 95.44 147 LYS A N 1
ATOM 1216 C CA . LYS A 1 147 ? -11.957 7.347 27.740 1.00 95.44 147 LYS A CA 1
ATOM 1217 C C . LYS A 1 147 ? -13.347 7.550 28.338 1.00 95.44 147 LYS A C 1
ATOM 1219 O O . LYS A 1 147 ? -13.474 8.092 29.435 1.00 95.44 147 LYS A O 1
ATOM 1224 N N . HIS A 1 148 ? -14.401 7.129 27.640 1.00 93.12 148 HIS A N 1
ATOM 1225 C CA . HIS A 1 148 ? -15.760 7.174 28.179 1.00 93.12 148 HIS A CA 1
ATOM 1226 C C . HIS A 1 148 ? -15.940 6.224 29.365 1.00 93.12 148 HIS A C 1
ATOM 1228 O O . HIS A 1 148 ? -16.644 6.579 30.313 1.00 93.12 148 HIS A O 1
ATOM 1234 N N . HIS A 1 149 ? -15.292 5.057 29.343 1.00 93.19 149 HIS A N 1
ATOM 1235 C CA . HIS A 1 149 ? -15.301 4.126 30.466 1.00 93.19 149 HIS A CA 1
ATOM 1236 C C . HIS A 1 149 ? -14.583 4.710 31.684 1.00 93.19 149 HIS A C 1
ATOM 1238 O O . HIS A 1 149 ? -15.147 4.703 32.773 1.00 93.19 149 HIS A O 1
ATOM 1244 N N . ASP A 1 150 ? -13.409 5.322 31.511 1.00 92.12 150 ASP A N 1
ATOM 1245 C CA . ASP A 1 150 ? -12.692 5.988 32.606 1.00 92.12 150 ASP A CA 1
ATOM 1246 C C . ASP A 1 150 ? -13.512 7.141 33.211 1.00 92.12 150 ASP A C 1
ATOM 1248 O O . ASP A 1 150 ? -13.664 7.234 34.431 1.00 92.12 150 ASP A O 1
ATOM 1252 N N . LEU A 1 151 ? -14.139 7.976 32.373 1.00 92.12 151 LEU A N 1
ATOM 1253 C CA . LEU A 1 151 ? -15.053 9.027 32.837 1.00 92.12 151 LEU A CA 1
ATOM 1254 C C . LEU A 1 151 ? -16.236 8.455 33.630 1.00 92.12 151 LEU A C 1
ATOM 1256 O O . LEU A 1 151 ? -16.605 9.011 34.667 1.00 92.12 151 LEU A O 1
ATOM 1260 N N . PHE A 1 152 ? -16.813 7.340 33.174 1.00 90.06 152 PHE A N 1
ATOM 1261 C CA . PHE A 1 152 ? -17.871 6.637 33.895 1.00 90.06 152 PHE A CA 1
ATOM 1262 C C . PHE A 1 152 ? -17.380 6.129 35.258 1.00 90.06 152 PHE A C 1
ATOM 1264 O O . PHE A 1 152 ? -18.017 6.400 36.278 1.00 90.06 152 PHE A O 1
ATOM 1271 N N . LEU A 1 153 ? -16.217 5.473 35.304 1.00 89.81 153 LEU A N 1
ATOM 1272 C CA . LEU A 1 153 ? -15.638 4.951 36.542 1.00 89.81 153 LEU A CA 1
ATOM 1273 C C . LEU A 1 153 ? -15.261 6.058 37.529 1.00 89.81 153 LEU A C 1
ATOM 1275 O O . LEU A 1 153 ? -15.377 5.865 38.739 1.00 89.81 153 LEU A O 1
ATOM 1279 N N . ASN A 1 154 ? -14.827 7.219 37.044 1.00 88.94 154 ASN A N 1
ATOM 1280 C CA . ASN A 1 154 ? -14.495 8.371 37.882 1.00 88.94 154 ASN A CA 1
ATOM 1281 C C . ASN A 1 154 ? -15.735 9.105 38.413 1.00 88.94 154 ASN A C 1
ATOM 1283 O O . ASN A 1 154 ? -15.644 9.789 39.430 1.00 88.94 154 ASN A O 1
ATOM 1287 N N . GLY A 1 155 ? -16.899 8.921 37.781 1.00 85.56 155 GLY A N 1
ATOM 1288 C CA . GLY A 1 155 ? -18.191 9.388 38.291 1.00 85.56 155 GLY A CA 1
ATOM 1289 C C . GLY A 1 155 ? -18.802 8.503 39.389 1.00 85.56 155 GLY A C 1
ATOM 1290 O O . GLY A 1 155 ? -19.757 8.922 40.046 1.00 85.56 155 GLY A O 1
ATOM 1291 N N . LEU A 1 156 ? -18.280 7.290 39.603 1.00 84.06 156 LEU A N 1
ATOM 1292 C CA . LEU A 1 156 ? -18.739 6.375 40.653 1.00 84.06 156 LEU A CA 1
ATOM 1293 C C . LEU A 1 156 ? -18.159 6.754 42.029 1.00 84.06 156 LEU A C 1
ATOM 1295 O O . LEU A 1 156 ? -17.036 7.242 42.141 1.00 84.06 156 LEU A O 1
ATOM 1299 N N . GLN A 1 157 ? -18.908 6.484 43.104 1.00 78.12 157 GLN A N 1
ATOM 1300 C CA . GLN A 1 157 ? -18.429 6.712 44.475 1.00 78.12 157 GLN A CA 1
ATOM 1301 C C . GLN A 1 157 ? -17.209 5.832 44.801 1.00 78.12 157 GLN A C 1
ATOM 1303 O O . GLN A 1 157 ? -17.116 4.684 44.353 1.00 78.12 157 GLN A O 1
ATOM 1308 N N . ALA A 1 158 ? -16.285 6.353 45.617 1.00 64.25 158 ALA A N 1
ATOM 1309 C CA . ALA A 1 158 ? -15.097 5.630 46.070 1.00 64.25 158 ALA A CA 1
ATOM 1310 C C . ALA A 1 158 ? -15.504 4.345 46.823 1.00 64.25 158 ALA A C 1
ATOM 1312 O O . ALA A 1 158 ? -16.033 4.411 47.927 1.00 64.25 158 ALA A O 1
ATOM 1313 N N . GLY A 1 159 ? -15.298 3.184 46.190 1.00 64.88 159 GLY A N 1
ATOM 1314 C CA . GLY A 1 159 ? -15.736 1.867 46.679 1.00 64.88 159 GLY A CA 1
ATOM 1315 C C . GLY A 1 159 ? -16.650 1.099 45.714 1.00 64.88 159 GLY A C 1
ATOM 1316 O O . GLY A 1 159 ? -16.764 -0.113 45.831 1.00 64.88 159 GLY A O 1
ATOM 1317 N N . SER A 1 160 ? -17.231 1.769 44.713 1.00 68.88 160 SER A N 1
ATOM 1318 C CA . SER A 1 160 ? -18.104 1.149 43.698 1.00 68.88 160 SER A CA 1
ATOM 1319 C C . SER A 1 160 ? -17.352 0.625 42.460 1.00 68.88 160 SER A C 1
ATOM 1321 O O . SER A 1 160 ? -17.982 0.114 41.535 1.00 68.88 160 SER A O 1
ATOM 1323 N N . LYS A 1 161 ? -16.017 0.759 42.409 1.00 76.31 161 LYS A N 1
ATOM 1324 C CA . LYS A 1 161 ? -15.185 0.249 41.305 1.00 76.31 161 LYS A CA 1
ATOM 1325 C C . LYS A 1 161 ? -14.987 -1.264 41.472 1.00 76.31 161 LYS A C 1
ATOM 1327 O O . LYS A 1 161 ? -14.125 -1.683 42.245 1.00 76.31 161 LYS A O 1
ATOM 1332 N N . SER A 1 162 ? -15.786 -2.058 40.760 1.00 82.62 162 SER A N 1
ATOM 1333 C CA . SER A 1 162 ? -15.706 -3.526 40.768 1.00 82.62 162 SER A CA 1
ATOM 1334 C C . SER A 1 162 ? -14.414 -4.039 40.111 1.00 82.62 162 SER A C 1
ATOM 1336 O O . SER A 1 162 ? -13.812 -3.359 39.275 1.00 82.62 162 SER A O 1
ATOM 1338 N N . ALA A 1 163 ? -13.986 -5.254 40.471 1.00 85.50 163 ALA A N 1
ATOM 1339 C CA . ALA A 1 163 ? -12.924 -5.968 39.760 1.00 85.50 163 ALA A CA 1
ATOM 1340 C C . ALA A 1 163 ? -13.298 -6.206 38.285 1.00 85.50 163 ALA A C 1
ATOM 1342 O O . ALA A 1 163 ? -12.446 -6.039 37.414 1.00 85.50 163 ALA A O 1
ATOM 1343 N N . ALA A 1 164 ? -14.578 -6.470 38.007 1.00 86.00 164 ALA A N 1
ATOM 1344 C CA . ALA A 1 164 ? -15.131 -6.599 36.660 1.00 86.00 164 ALA A CA 1
ATOM 1345 C C . ALA A 1 164 ? -14.892 -5.342 35.803 1.00 86.00 164 ALA A C 1
ATOM 1347 O O . ALA A 1 164 ? -14.341 -5.419 34.708 1.00 86.00 164 ALA A O 1
ATOM 1348 N N . SER A 1 165 ? -15.170 -4.153 36.348 1.00 88.56 165 SER A N 1
ATOM 1349 C CA . SER A 1 165 ? -14.887 -2.884 35.666 1.00 88.56 165 SER A CA 1
ATOM 1350 C C . SER A 1 165 ? -13.406 -2.718 35.323 1.00 88.56 165 SER A C 1
ATOM 1352 O O . SER A 1 165 ? -13.071 -2.272 34.233 1.00 88.56 165 SER A O 1
ATOM 1354 N N . LYS A 1 166 ? -12.492 -3.116 36.217 1.00 88.50 166 LYS A N 1
ATOM 1355 C CA . LYS A 1 166 ? -11.050 -3.076 35.916 1.00 88.50 166 LYS A CA 1
ATOM 1356 C C . LYS A 1 166 ? -10.669 -4.067 34.815 1.00 88.50 166 LYS A C 1
ATOM 1358 O O . LYS A 1 166 ? -9.845 -3.732 33.968 1.00 88.50 166 LYS A O 1
ATOM 1363 N N . ASN A 1 167 ? -11.266 -5.258 34.813 1.00 89.31 167 ASN A N 1
ATOM 1364 C CA . ASN A 1 167 ? -11.046 -6.255 33.766 1.00 89.31 167 ASN A CA 1
ATOM 1365 C C . ASN A 1 167 ? -11.524 -5.750 32.401 1.00 89.31 167 ASN A C 1
ATOM 1367 O O . ASN A 1 167 ? -10.819 -5.946 31.417 1.00 89.31 167 ASN A O 1
ATOM 1371 N N . ILE A 1 168 ? -12.655 -5.039 32.342 1.00 90.25 168 ILE A N 1
ATOM 1372 C CA . ILE A 1 168 ? -13.152 -4.406 31.112 1.00 90.25 168 ILE A CA 1
ATOM 1373 C C . ILE A 1 168 ? -12.160 -3.357 30.601 1.00 90.25 168 ILE A C 1
ATOM 1375 O O . ILE A 1 168 ? -11.808 -3.389 29.424 1.00 90.25 168 ILE A O 1
ATOM 1379 N N . THR A 1 169 ? -11.659 -2.471 31.472 1.00 92.25 169 THR A N 1
ATOM 1380 C CA . THR A 1 169 ? -10.657 -1.465 31.078 1.00 92.25 169 THR A CA 1
ATOM 1381 C C . THR A 1 169 ? -9.384 -2.122 30.544 1.00 92.25 169 THR A C 1
ATOM 1383 O O . THR A 1 169 ? -8.918 -1.767 29.466 1.00 92.25 169 THR A O 1
ATOM 1386 N N . ASN A 1 170 ? -8.844 -3.113 31.261 1.00 91.56 170 ASN A N 1
ATOM 1387 C CA . ASN A 1 170 ? -7.650 -3.841 30.825 1.00 91.56 170 ASN A CA 1
ATOM 1388 C C . ASN A 1 170 ? -7.891 -4.578 29.501 1.00 91.56 170 ASN A C 1
ATOM 1390 O O . ASN A 1 170 ? -7.048 -4.540 28.612 1.00 91.56 170 ASN A O 1
ATOM 1394 N N . GLY A 1 171 ? -9.063 -5.198 29.345 1.00 91.19 171 GLY A N 1
ATOM 1395 C CA . GLY A 1 171 ? -9.445 -5.891 28.122 1.00 91.19 171 GLY A CA 1
ATOM 1396 C C . GLY A 1 171 ? -9.502 -4.959 26.913 1.00 91.19 171 GLY A C 1
ATOM 1397 O O . GLY A 1 171 ? -9.015 -5.337 25.851 1.00 91.19 171 GLY A O 1
ATOM 1398 N N . LEU A 1 172 ? -10.047 -3.746 27.065 1.00 93.69 172 LEU A N 1
ATOM 1399 C CA . LEU A 1 172 ? -10.059 -2.733 26.003 1.00 93.69 172 LEU A CA 1
ATOM 1400 C C . LEU A 1 172 ? -8.641 -2.275 25.639 1.00 93.69 172 LEU A C 1
ATOM 1402 O O . LEU A 1 172 ? -8.287 -2.348 24.462 1.00 93.69 172 LEU A O 1
ATOM 1406 N N . LEU A 1 173 ? -7.817 -1.944 26.642 1.00 95.19 173 LEU A N 1
ATOM 1407 C CA . LEU A 1 173 ? -6.419 -1.536 26.450 1.00 95.19 173 LEU A CA 1
ATOM 1408 C C . LEU A 1 173 ? -5.610 -2.605 25.704 1.00 95.19 173 LEU A C 1
ATOM 1410 O O . LEU A 1 173 ? -4.854 -2.301 24.777 1.00 95.19 173 LEU A O 1
ATOM 1414 N N . ASP A 1 174 ? -5.806 -3.877 26.059 1.00 93.94 174 ASP A N 1
ATOM 1415 C CA . ASP A 1 174 ? -5.180 -4.995 25.358 1.00 93.94 174 ASP A CA 1
ATOM 1416 C C . ASP A 1 174 ? -5.593 -5.014 23.878 1.00 93.94 174 ASP A C 1
ATOM 1418 O O . ASP A 1 174 ? -4.737 -5.158 22.998 1.00 93.94 174 ASP A O 1
ATOM 1422 N N . LYS A 1 175 ? -6.885 -4.822 23.565 1.00 94.12 175 LYS A N 1
ATOM 1423 C CA . LYS A 1 175 ? -7.353 -4.766 22.168 1.00 94.12 175 LYS A CA 1
ATOM 1424 C C . LYS A 1 175 ? -6.820 -3.546 21.420 1.00 94.12 175 LYS A C 1
ATOM 1426 O O . LYS A 1 175 ? -6.433 -3.690 20.260 1.00 94.12 175 LYS A O 1
ATOM 1431 N N . GLN A 1 176 ? -6.752 -2.376 22.051 1.00 95.81 176 GLN A N 1
ATOM 1432 C CA . GLN A 1 176 ? -6.184 -1.171 21.445 1.00 95.81 176 GLN A CA 1
ATOM 1433 C C . GLN A 1 176 ? -4.710 -1.382 21.069 1.00 95.81 176 GLN A C 1
ATOM 1435 O O . GLN A 1 176 ? -4.285 -1.028 19.962 1.00 95.81 176 GLN A O 1
ATOM 1440 N N . ASN A 1 177 ? -3.939 -2.037 21.941 1.00 96.56 177 ASN A N 1
ATOM 1441 C CA . ASN A 1 177 ? -2.561 -2.414 21.643 1.00 96.56 177 ASN A CA 1
ATOM 1442 C C . ASN A 1 177 ? -2.487 -3.374 20.440 1.00 96.56 177 ASN A C 1
ATOM 1444 O O . ASN A 1 177 ? -1.685 -3.158 19.528 1.00 96.56 177 ASN A O 1
ATOM 1448 N N . PHE A 1 178 ? -3.360 -4.388 20.366 1.00 96.75 178 PHE A N 1
ATOM 1449 C CA . PHE A 1 178 ? -3.436 -5.267 19.190 1.00 96.75 178 PHE A CA 1
ATOM 1450 C C . PHE A 1 178 ? -3.736 -4.498 17.897 1.00 96.75 178 PHE A C 1
ATOM 1452 O O . PHE A 1 178 ? -3.049 -4.710 16.895 1.00 96.75 178 PHE A O 1
ATOM 1459 N N . LEU A 1 179 ? -4.712 -3.585 17.906 1.00 97.69 179 LEU A N 1
ATOM 1460 C CA . LEU A 1 179 ? -5.031 -2.754 16.740 1.00 97.69 179 LEU A CA 1
ATOM 1461 C C . LEU A 1 179 ? -3.836 -1.891 16.312 1.00 97.69 179 LEU A C 1
ATOM 1463 O O . LEU A 1 179 ? -3.525 -1.819 15.124 1.00 97.69 179 LEU A O 1
ATOM 1467 N N . THR A 1 180 ? -3.116 -1.304 17.269 1.00 97.88 180 THR A N 1
ATOM 1468 C CA . THR A 1 180 ? -1.910 -0.499 17.009 1.00 97.88 180 THR A CA 1
ATOM 1469 C C . THR A 1 180 ? -0.805 -1.326 16.351 1.00 97.88 180 THR A C 1
ATOM 1471 O O . THR A 1 180 ? -0.215 -0.922 15.346 1.00 97.88 180 THR A O 1
ATOM 1474 N N . VAL A 1 181 ? -0.557 -2.538 16.855 1.00 97.81 181 VAL A N 1
ATOM 1475 C CA . VAL A 1 181 ? 0.412 -3.467 16.253 1.00 97.81 181 VAL A CA 1
ATOM 1476 C C . VAL A 1 181 ? 0.002 -3.852 14.826 1.00 97.81 181 VAL A C 1
ATOM 1478 O O . VAL A 1 181 ? 0.852 -3.912 13.928 1.00 97.81 181 VAL A O 1
ATOM 1481 N N . LEU A 1 182 ? -1.291 -4.089 14.586 1.00 98.19 182 LEU A N 1
ATOM 1482 C CA . LEU A 1 182 ? -1.816 -4.372 13.249 1.00 98.19 182 LEU A CA 1
ATOM 1483 C C . LEU A 1 182 ? -1.657 -3.181 12.300 1.00 98.19 182 LEU A C 1
ATOM 1485 O O . LEU A 1 182 ? -1.272 -3.391 11.147 1.00 98.19 182 LEU A O 1
ATOM 1489 N N . LEU A 1 183 ? -1.865 -1.949 12.776 1.00 98.25 183 LEU A N 1
ATOM 1490 C CA . LEU A 1 183 ? -1.641 -0.733 11.993 1.00 98.25 183 LEU A CA 1
ATOM 1491 C C . LEU A 1 183 ? -0.180 -0.620 11.550 1.00 98.25 183 LEU A C 1
ATOM 1493 O O . LEU A 1 183 ? 0.084 -0.493 10.354 1.00 98.25 183 LEU A O 1
ATOM 1497 N N . HIS A 1 184 ? 0.774 -0.783 12.470 1.00 98.12 184 HIS A N 1
ATOM 1498 C CA . HIS A 1 184 ? 2.200 -0.767 12.128 1.00 98.12 184 HIS A CA 1
ATOM 1499 C C . HIS A 1 184 ? 2.572 -1.838 11.094 1.00 98.12 184 HIS A C 1
ATOM 1501 O O . HIS A 1 184 ? 3.347 -1.584 10.166 1.00 98.12 184 HIS A O 1
ATOM 1507 N N . ARG A 1 185 ? 1.998 -3.044 11.205 1.00 97.38 185 ARG A N 1
ATOM 1508 C CA . ARG A 1 185 ? 2.190 -4.101 10.201 1.00 97.38 185 ARG A CA 1
ATOM 1509 C C . ARG A 1 185 ? 1.580 -3.714 8.853 1.00 97.38 185 ARG A C 1
ATOM 1511 O O . ARG A 1 185 ? 2.203 -3.962 7.818 1.00 97.38 185 ARG A O 1
ATOM 1518 N N . SER A 1 186 ? 0.391 -3.117 8.852 1.00 97.56 186 SER A N 1
ATOM 1519 C CA . SER A 1 186 ? -0.270 -2.641 7.636 1.00 97.56 186 SER A CA 1
ATOM 1520 C C . SER A 1 186 ? 0.558 -1.555 6.940 1.00 97.56 186 SER A C 1
ATOM 1522 O O . SER A 1 186 ? 0.800 -1.645 5.735 1.00 97.56 186 SER A O 1
ATOM 1524 N N . ASP A 1 187 ? 1.117 -0.604 7.691 1.00 97.56 187 ASP A N 1
ATOM 1525 C CA . ASP A 1 187 ? 2.011 0.431 7.161 1.00 97.56 187 ASP A CA 1
ATOM 1526 C C . ASP A 1 187 ? 3.308 -0.135 6.580 1.00 97.56 187 ASP A C 1
ATOM 1528 O O . ASP A 1 187 ? 3.758 0.296 5.510 1.00 97.56 187 ASP A O 1
ATOM 1532 N N . ALA A 1 188 ? 3.894 -1.142 7.232 1.00 97.31 188 ALA A N 1
ATOM 1533 C CA . ALA A 1 188 ? 5.052 -1.847 6.698 1.00 97.31 188 ALA A CA 1
ATOM 1534 C C . ALA A 1 188 ? 4.716 -2.559 5.374 1.00 97.31 188 ALA A C 1
ATOM 1536 O O . ALA A 1 188 ? 5.479 -2.469 4.408 1.00 97.31 188 ALA A O 1
ATOM 1537 N N . ASN A 1 189 ? 3.556 -3.222 5.287 1.00 96.06 189 ASN A N 1
ATOM 1538 C CA . ASN A 1 189 ? 3.085 -3.861 4.054 1.00 96.06 189 ASN A CA 1
ATOM 1539 C C . ASN A 1 189 ? 2.836 -2.833 2.936 1.00 96.06 189 ASN A C 1
ATOM 1541 O O . ASN A 1 189 ? 3.291 -3.037 1.808 1.00 96.06 189 ASN A O 1
ATOM 1545 N N . LYS A 1 190 ? 2.182 -1.707 3.250 1.00 95.94 190 LYS A 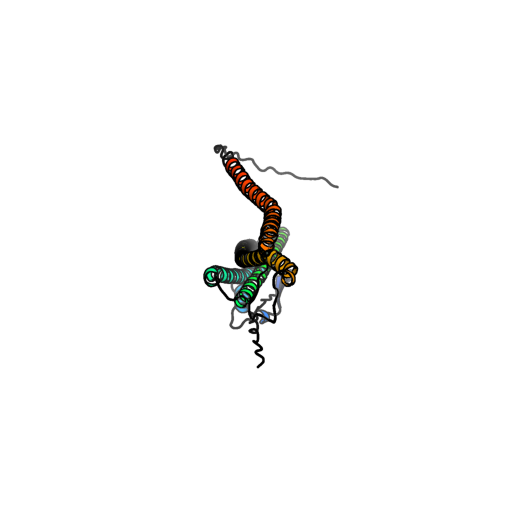N 1
ATOM 1546 C CA . LYS A 1 190 ? 1.951 -0.581 2.329 1.00 95.94 190 LYS A CA 1
ATOM 1547 C C . LYS A 1 190 ? 3.272 -0.017 1.798 1.00 95.94 190 LYS A C 1
ATOM 1549 O O . LYS A 1 190 ? 3.425 0.185 0.594 1.00 95.94 190 LYS A O 1
ATOM 1554 N N . SER A 1 191 ? 4.257 0.173 2.673 1.00 96.69 191 SER A N 1
ATOM 1555 C CA . SER A 1 191 ? 5.586 0.688 2.312 1.00 96.69 191 SER A CA 1
ATOM 1556 C C . SER A 1 191 ? 6.357 -0.267 1.396 1.00 96.69 191 SER A C 1
ATOM 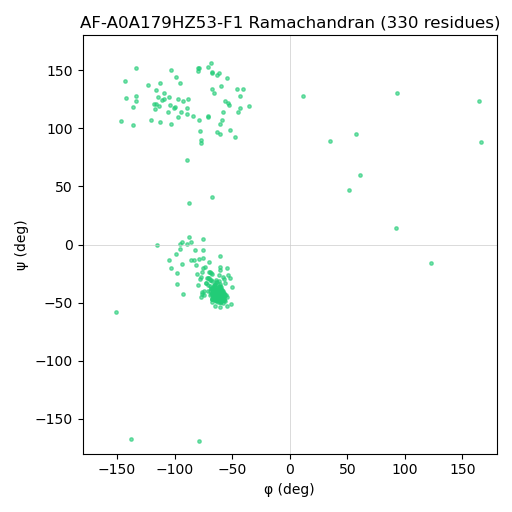1558 O O . SER A 1 191 ? 6.960 0.164 0.407 1.00 96.69 191 SER A O 1
ATOM 1560 N N . ARG A 1 192 ? 6.295 -1.576 1.676 1.00 95.50 192 ARG A N 1
ATOM 1561 C CA . ARG A 1 192 ? 6.876 -2.620 0.815 1.00 95.50 192 ARG A CA 1
ATOM 1562 C C . ARG A 1 192 ? 6.234 -2.637 -0.566 1.00 95.50 192 ARG A C 1
ATOM 1564 O O . ARG A 1 192 ? 6.946 -2.638 -1.567 1.00 95.50 192 ARG A O 1
ATOM 1571 N N . LEU A 1 193 ? 4.906 -2.572 -0.628 1.00 95.38 193 LEU A N 1
ATOM 1572 C CA . LEU A 1 193 ? 4.177 -2.512 -1.891 1.00 95.38 193 LEU A CA 1
ATOM 1573 C C . LEU A 1 193 ? 4.533 -1.260 -2.705 1.00 95.38 193 LEU A C 1
ATOM 1575 O O . LEU A 1 193 ? 4.780 -1.366 -3.903 1.00 95.38 193 LEU A O 1
ATOM 1579 N N . ASN A 1 194 ? 4.634 -0.093 -2.064 1.00 95.38 194 ASN A N 1
ATOM 1580 C CA . ASN A 1 194 ? 5.050 1.145 -2.730 1.00 95.38 194 ASN A CA 1
ATOM 1581 C C . ASN A 1 194 ? 6.471 1.043 -3.302 1.00 95.38 194 ASN A C 1
ATOM 1583 O O . ASN A 1 194 ? 6.722 1.494 -4.420 1.00 95.38 194 ASN A O 1
ATOM 1587 N N . SER A 1 195 ? 7.389 0.412 -2.566 1.00 94.62 195 SER A N 1
ATOM 1588 C CA . SER A 1 195 ? 8.751 0.155 -3.043 1.00 94.62 195 SER A CA 1
ATOM 1589 C C . SER A 1 195 ? 8.760 -0.785 -4.251 1.00 94.62 195 SER A C 1
ATOM 1591 O O . SER A 1 195 ? 9.501 -0.557 -5.206 1.00 94.62 195 SER A O 1
ATOM 1593 N N . GLU A 1 196 ? 7.896 -1.800 -4.255 1.00 91.69 196 GLU A N 1
ATOM 1594 C CA . GLU A 1 196 ? 7.755 -2.731 -5.375 1.00 91.69 196 GLU A CA 1
ATOM 1595 C C . GLU A 1 196 ? 7.154 -2.065 -6.620 1.00 91.69 196 GLU A C 1
ATOM 1597 O O . GLU A 1 196 ? 7.654 -2.261 -7.729 1.00 91.69 196 GLU A O 1
ATOM 1602 N N . ILE A 1 197 ? 6.120 -1.237 -6.445 1.00 91.50 197 ILE A N 1
ATOM 1603 C CA . ILE A 1 197 ? 5.532 -0.419 -7.515 1.00 91.50 197 ILE A CA 1
ATOM 1604 C C . ILE A 1 197 ? 6.598 0.512 -8.107 1.00 91.50 197 ILE A C 1
ATOM 1606 O O . ILE A 1 197 ? 6.778 0.551 -9.325 1.00 91.50 197 ILE A O 1
ATOM 1610 N N . GLY A 1 198 ? 7.353 1.215 -7.257 1.00 91.62 198 GLY A N 1
ATOM 1611 C CA . GLY A 1 198 ? 8.429 2.107 -7.689 1.00 91.62 198 GLY A CA 1
ATOM 1612 C C . GLY A 1 198 ? 9.536 1.372 -8.448 1.00 91.62 198 GLY A C 1
ATOM 1613 O O . GLY A 1 198 ? 9.986 1.837 -9.496 1.00 91.62 198 GLY A O 1
ATOM 1614 N N . LEU A 1 199 ? 9.945 0.193 -7.973 1.00 90.50 199 LEU A N 1
ATOM 1615 C CA . LEU A 1 199 ? 10.919 -0.641 -8.673 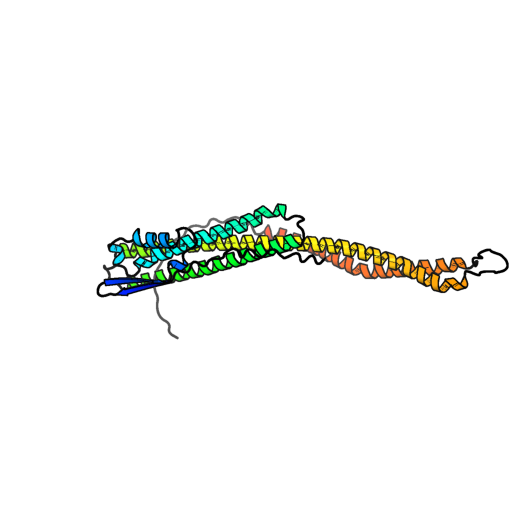1.00 90.50 199 LEU A CA 1
ATOM 1616 C C . LEU A 1 199 ? 10.405 -1.093 -10.045 1.00 90.50 199 LEU A C 1
ATOM 1618 O O . LEU A 1 199 ? 11.152 -1.030 -11.026 1.00 90.50 199 LEU A O 1
ATOM 1622 N N . ALA A 1 200 ? 9.145 -1.526 -10.130 1.00 87.88 200 ALA A N 1
ATOM 1623 C CA . ALA A 1 200 ? 8.528 -1.923 -11.389 1.00 87.88 200 ALA A CA 1
ATOM 1624 C C . ALA A 1 200 ? 8.523 -0.754 -12.388 1.00 87.88 200 ALA A C 1
ATOM 1626 O O . ALA A 1 200 ? 9.035 -0.904 -13.496 1.00 87.88 200 ALA A O 1
ATOM 1627 N N . PHE A 1 201 ? 8.063 0.436 -11.984 1.00 87.56 201 PHE A N 1
ATOM 1628 C CA . PHE A 1 201 ? 8.076 1.630 -12.840 1.00 87.56 201 PHE A CA 1
ATOM 1629 C C . PHE A 1 201 ? 9.481 2.039 -13.291 1.00 87.56 201 PHE A C 1
ATOM 1631 O O . PHE A 1 201 ? 9.687 2.343 -14.469 1.00 87.56 201 PHE A O 1
ATOM 1638 N N . ASN A 1 202 ? 10.462 2.022 -12.387 1.00 90.00 202 ASN A N 1
ATOM 1639 C CA . ASN A 1 202 ? 11.847 2.349 -12.725 1.00 90.00 202 ASN A CA 1
ATOM 1640 C C . ASN A 1 202 ? 12.434 1.353 -13.729 1.00 90.00 202 ASN A C 1
ATOM 1642 O O . ASN A 1 202 ? 13.142 1.755 -14.649 1.00 90.00 202 ASN A O 1
ATOM 1646 N N . THR A 1 203 ? 12.106 0.067 -13.595 1.00 87.00 203 THR A N 1
ATOM 1647 C CA . THR A 1 203 ? 12.565 -0.974 -14.524 1.00 87.00 203 THR A CA 1
ATOM 1648 C C . THR A 1 203 ? 12.032 -0.721 -15.934 1.00 87.00 203 THR A C 1
ATOM 1650 O O . THR A 1 203 ? 12.814 -0.690 -16.884 1.00 87.00 203 THR A O 1
ATOM 1653 N N . VAL A 1 204 ? 10.731 -0.437 -16.068 1.00 85.81 204 VAL A N 1
ATOM 1654 C CA . VAL A 1 204 ? 10.122 -0.076 -17.362 1.00 85.81 204 VAL A CA 1
ATOM 1655 C C . VAL A 1 204 ? 10.720 1.210 -17.919 1.00 85.81 204 VAL A C 1
ATOM 1657 O O . VAL A 1 204 ? 11.038 1.291 -19.101 1.00 85.81 204 VAL A O 1
ATOM 1660 N N . SER A 1 205 ? 10.942 2.209 -17.068 1.00 87.62 205 SER A N 1
ATOM 1661 C CA . SER A 1 205 ? 11.543 3.481 -17.480 1.00 87.62 205 SER A CA 1
ATOM 1662 C C . SER A 1 205 ? 12.962 3.293 -18.023 1.00 87.62 205 SER A C 1
ATOM 1664 O O . SER A 1 205 ? 13.328 3.914 -19.019 1.00 87.62 205 SER A O 1
ATOM 1666 N N . VAL A 1 206 ? 13.757 2.409 -17.411 1.00 90.06 206 VAL A N 1
ATOM 1667 C CA . VAL A 1 206 ? 15.094 2.042 -17.902 1.00 90.06 206 VAL A CA 1
ATOM 1668 C C . VAL A 1 206 ? 15.008 1.306 -19.238 1.00 90.06 206 VAL A C 1
ATOM 1670 O O . VAL A 1 206 ? 15.810 1.574 -20.133 1.00 90.06 206 VAL A O 1
ATOM 1673 N N . GLU A 1 207 ? 14.045 0.402 -19.403 1.00 87.19 207 GLU A N 1
ATOM 1674 C CA . GLU A 1 207 ? 13.826 -0.303 -20.666 1.00 87.19 207 GLU A CA 1
ATOM 1675 C C . GLU A 1 207 ? 13.439 0.657 -21.797 1.00 87.19 207 GLU A C 1
ATOM 1677 O O . GLU A 1 207 ? 14.072 0.640 -22.855 1.00 87.19 207 GLU A O 1
ATOM 1682 N N . ILE A 1 208 ? 12.492 1.563 -21.540 1.00 88.19 208 ILE A N 1
ATOM 1683 C CA . ILE A 1 208 ? 12.103 2.629 -22.469 1.00 88.19 208 ILE A CA 1
ATOM 1684 C C . ILE A 1 208 ? 13.311 3.512 -22.786 1.00 88.19 208 ILE A C 1
ATOM 1686 O O . ILE A 1 208 ? 13.607 3.739 -23.953 1.00 88.19 208 ILE A O 1
ATOM 1690 N N . ALA A 1 209 ? 14.071 3.963 -21.785 1.00 90.81 209 ALA A N 1
ATOM 1691 C CA . ALA A 1 209 ? 15.256 4.790 -22.010 1.00 90.81 209 ALA A CA 1
ATOM 1692 C C . ALA A 1 209 ? 16.310 4.075 -22.872 1.00 90.81 209 ALA A C 1
ATOM 1694 O O . ALA A 1 209 ? 16.940 4.697 -23.731 1.00 90.81 209 ALA A O 1
ATOM 1695 N N . ASN A 1 210 ? 16.490 2.765 -22.683 1.00 90.69 210 ASN A N 1
ATOM 1696 C CA . ASN A 1 210 ? 17.373 1.952 -23.513 1.00 90.69 210 ASN A CA 1
ATOM 1697 C C . ASN A 1 210 ? 16.843 1.814 -24.946 1.00 90.69 210 ASN A C 1
ATOM 1699 O O . ASN A 1 210 ? 17.628 1.950 -25.885 1.00 90.69 210 ASN A O 1
ATOM 1703 N N . ALA A 1 211 ? 15.541 1.585 -25.128 1.00 89.50 211 ALA A N 1
ATOM 1704 C CA . ALA A 1 211 ? 14.906 1.550 -26.443 1.00 89.50 211 ALA A CA 1
ATOM 1705 C C . ALA A 1 211 ? 15.054 2.900 -27.166 1.00 89.50 211 ALA A C 1
ATOM 1707 O O . ALA A 1 211 ? 15.587 2.940 -28.273 1.00 89.50 211 ALA A O 1
ATOM 1708 N N . THR A 1 212 ? 14.739 4.011 -26.497 1.00 92.06 212 THR A N 1
ATOM 1709 C CA . THR A 1 212 ? 14.920 5.378 -27.007 1.00 92.06 212 THR A CA 1
ATOM 1710 C C . THR A 1 212 ? 16.381 5.688 -27.318 1.00 92.06 212 THR A C 1
ATOM 1712 O O . THR A 1 212 ? 16.679 6.375 -28.292 1.00 92.06 212 THR A O 1
ATOM 1715 N N . LYS A 1 213 ? 17.334 5.170 -26.532 1.00 92.62 213 LYS A N 1
ATOM 1716 C CA . LYS A 1 213 ? 18.768 5.320 -26.820 1.00 92.62 213 LYS A CA 1
ATOM 1717 C C . LYS A 1 213 ? 19.167 4.587 -28.103 1.00 92.62 213 LYS A C 1
ATOM 1719 O O . LYS A 1 213 ? 19.972 5.127 -28.862 1.00 92.62 213 LYS A O 1
ATOM 1724 N N . ARG A 1 214 ? 18.638 3.380 -28.344 1.00 92.88 214 ARG A N 1
ATOM 1725 C CA . ARG A 1 214 ? 18.870 2.642 -29.601 1.00 92.88 214 ARG A CA 1
ATOM 1726 C C . ARG A 1 214 ? 18.239 3.371 -30.784 1.00 92.88 214 ARG A C 1
ATOM 1728 O O . ARG A 1 214 ? 18.914 3.564 -31.788 1.00 92.88 214 ARG A O 1
ATOM 1735 N N . ASP A 1 215 ? 17.011 3.851 -30.625 1.00 93.75 215 ASP A N 1
ATOM 1736 C CA . ASP A 1 215 ? 16.312 4.641 -31.641 1.00 93.75 215 ASP A CA 1
ATOM 1737 C C . ASP A 1 215 ? 17.070 5.940 -31.972 1.00 93.75 215 ASP A C 1
ATOM 1739 O O . ASP A 1 215 ? 17.372 6.238 -33.125 1.00 93.75 215 ASP A O 1
ATOM 1743 N N . SER A 1 216 ? 17.563 6.640 -30.947 1.00 92.25 216 SER A N 1
ATOM 1744 C CA . SER A 1 216 ? 18.427 7.816 -31.110 1.00 92.25 216 SER A CA 1
ATOM 1745 C C . SER A 1 216 ? 19.732 7.498 -31.846 1.00 92.25 216 SER A C 1
ATOM 1747 O O . SER A 1 216 ? 20.265 8.351 -32.557 1.00 92.25 216 SER A O 1
ATOM 1749 N N . ALA A 1 217 ? 20.295 6.299 -31.661 1.00 90.12 217 ALA A N 1
ATOM 1750 C CA . ALA A 1 217 ? 21.484 5.877 -32.395 1.00 90.12 217 ALA A CA 1
ATOM 1751 C C . ALA A 1 217 ? 21.164 5.656 -33.880 1.00 90.12 217 ALA A C 1
ATOM 1753 O O . ALA A 1 217 ? 21.904 6.153 -34.726 1.00 90.12 217 ALA A O 1
ATOM 1754 N N . ALA A 1 218 ? 20.040 5.007 -34.197 1.00 92.00 218 ALA A N 1
ATOM 1755 C CA . ALA A 1 218 ? 19.569 4.854 -35.573 1.00 92.00 218 ALA A CA 1
ATOM 1756 C C . ALA A 1 218 ? 19.303 6.217 -36.235 1.00 92.00 218 ALA A C 1
ATOM 1758 O O . ALA A 1 218 ? 19.784 6.473 -37.339 1.00 92.00 218 ALA A O 1
ATOM 1759 N N . MET A 1 219 ? 18.643 7.137 -35.526 1.00 91.19 219 MET A N 1
ATOM 1760 C CA . MET A 1 219 ? 18.383 8.494 -36.010 1.00 91.19 219 MET A CA 1
ATOM 1761 C C . MET A 1 219 ? 19.678 9.262 -36.308 1.00 91.19 219 MET A C 1
ATOM 1763 O O . MET A 1 219 ? 19.773 9.956 -37.320 1.00 91.19 219 MET A O 1
ATOM 1767 N N . ARG A 1 220 ? 20.710 9.110 -35.466 1.00 88.62 220 ARG A N 1
ATOM 1768 C CA . ARG A 1 220 ? 22.037 9.695 -35.724 1.00 88.62 220 ARG A CA 1
ATOM 1769 C C . ARG A 1 220 ? 22.688 9.119 -36.975 1.00 88.62 220 ARG A C 1
ATOM 1771 O O . ARG A 1 220 ? 23.297 9.879 -37.720 1.00 88.62 220 ARG A O 1
ATOM 1778 N N . THR A 1 221 ? 22.556 7.815 -37.212 1.00 89.31 221 THR A N 1
ATOM 1779 C CA . THR A 1 221 ? 23.079 7.173 -38.424 1.00 89.31 221 THR A CA 1
ATOM 1780 C C . THR A 1 221 ? 22.391 7.718 -39.671 1.00 89.31 221 THR A C 1
ATOM 1782 O O . THR A 1 221 ? 23.077 8.110 -40.609 1.00 89.31 221 THR A O 1
ATOM 1785 N N . ILE A 1 222 ? 21.058 7.823 -39.668 1.00 90.75 222 ILE A N 1
ATOM 1786 C CA . ILE A 1 222 ? 20.304 8.402 -40.791 1.00 90.75 222 ILE A CA 1
ATOM 1787 C C . ILE A 1 222 ? 20.739 9.851 -41.034 1.00 90.75 222 ILE A C 1
ATOM 1789 O O . ILE A 1 222 ? 21.039 10.220 -42.165 1.00 90.75 222 ILE A O 1
ATOM 1793 N N . ALA A 1 223 ? 20.841 10.662 -39.978 1.00 89.12 223 ALA A N 1
ATOM 1794 C CA . ALA A 1 223 ? 21.289 12.047 -40.097 1.00 89.12 223 ALA A CA 1
ATOM 1795 C C . ALA A 1 223 ? 22.707 12.156 -40.683 1.00 89.12 223 ALA A C 1
ATOM 1797 O O . ALA A 1 223 ? 22.957 13.022 -41.519 1.00 89.12 223 ALA A O 1
ATOM 1798 N N . PHE A 1 224 ? 23.623 11.268 -40.282 1.00 87.25 224 PHE A N 1
ATOM 1799 C CA . PHE A 1 224 ? 24.976 11.212 -40.835 1.00 87.25 224 PHE A CA 1
ATOM 1800 C C . PHE A 1 224 ? 24.975 10.838 -42.324 1.00 87.25 224 PHE A C 1
ATOM 1802 O O . PHE A 1 224 ? 25.652 11.487 -43.117 1.00 87.25 224 PHE A O 1
ATOM 1809 N N . VAL A 1 225 ? 24.180 9.839 -42.716 1.00 90.12 225 VAL A N 1
ATOM 1810 C CA . VAL A 1 225 ? 24.007 9.443 -44.120 1.00 90.12 225 VAL A CA 1
ATOM 1811 C C . VAL A 1 225 ? 23.469 10.619 -44.943 1.00 90.12 225 VAL A C 1
ATOM 1813 O O . VAL A 1 225 ? 24.059 10.969 -45.962 1.00 90.12 225 VAL A O 1
ATOM 1816 N N . SER A 1 226 ? 22.424 11.306 -44.476 1.00 89.75 226 SER A N 1
ATOM 1817 C CA . SER A 1 226 ? 21.888 12.494 -45.153 1.00 89.75 226 SER A CA 1
ATOM 1818 C C . SER A 1 226 ? 22.920 13.617 -45.279 1.00 89.75 226 SER A C 1
ATOM 1820 O O . SER A 1 226 ? 23.004 14.252 -46.326 1.00 89.75 226 SER A O 1
ATOM 1822 N N . LEU A 1 227 ? 23.738 13.845 -44.246 1.00 87.06 227 LEU A N 1
ATOM 1823 C CA . LEU A 1 227 ? 24.806 14.850 -44.265 1.00 87.06 227 LEU A CA 1
ATOM 1824 C C . LEU A 1 227 ? 25.880 14.546 -45.320 1.00 87.06 227 LEU A C 1
ATOM 1826 O O . LEU A 1 227 ? 26.449 15.474 -45.889 1.00 87.06 227 LEU A O 1
ATOM 1830 N N . LEU A 1 228 ? 26.140 13.262 -45.584 1.00 85.69 228 LEU A N 1
ATOM 1831 C CA . LEU A 1 228 ? 27.091 12.811 -46.598 1.00 85.69 228 LEU A CA 1
ATOM 1832 C C . LEU A 1 228 ? 26.520 12.934 -48.017 1.00 85.69 228 LEU A C 1
ATOM 1834 O O . LEU A 1 228 ? 27.206 13.401 -48.922 1.00 85.69 228 LEU A O 1
ATOM 1838 N N . PHE A 1 229 ? 25.267 12.518 -48.219 1.00 86.69 229 PHE A N 1
ATOM 1839 C CA . PHE A 1 229 ? 24.665 12.474 -49.551 1.00 86.69 229 PHE A CA 1
ATOM 1840 C C . PHE A 1 229 ? 24.180 13.837 -50.041 1.00 86.69 229 PHE A C 1
ATOM 1842 O O . PHE A 1 229 ? 24.304 14.116 -51.228 1.00 86.69 229 PHE A O 1
ATOM 1849 N N . LEU A 1 230 ? 23.678 14.707 -49.163 1.00 88.69 230 LEU A N 1
ATOM 1850 C CA . LEU A 1 230 ? 23.033 15.960 -49.566 1.00 88.69 230 LEU A CA 1
ATOM 1851 C C . LEU A 1 230 ? 23.967 16.915 -50.351 1.00 88.69 230 LEU A C 1
ATOM 1853 O O . LEU A 1 230 ? 23.552 17.387 -51.415 1.00 88.69 230 LEU A O 1
ATOM 1857 N N . PRO A 1 231 ? 25.232 17.150 -49.939 1.00 85.50 231 PRO A N 1
ATOM 1858 C CA . PRO A 1 231 ? 26.189 17.947 -50.715 1.00 85.50 231 PRO A CA 1
ATOM 1859 C C . PRO A 1 231 ? 26.549 17.312 -52.066 1.00 85.50 231 PRO A C 1
ATOM 1861 O O . PRO A 1 231 ? 26.636 18.009 -53.081 1.00 85.50 231 PRO A O 1
ATOM 1864 N N . ALA A 1 232 ? 26.726 15.988 -52.092 1.00 85.75 232 ALA A N 1
ATOM 1865 C CA . ALA A 1 232 ? 27.051 15.239 -53.304 1.00 85.75 232 ALA A CA 1
ATOM 1866 C C . ALA A 1 232 ? 25.888 15.263 -54.310 1.00 85.75 232 ALA A C 1
ATOM 1868 O O . ALA A 1 232 ? 26.094 15.522 -55.493 1.00 85.75 232 ALA A O 1
ATOM 1869 N N . THR A 1 233 ? 24.647 15.086 -53.848 1.00 88.38 233 THR A N 1
ATOM 1870 C CA . THR A 1 233 ? 23.456 15.160 -54.705 1.00 88.38 233 THR A CA 1
ATOM 1871 C C . THR A 1 233 ? 23.198 16.576 -55.212 1.00 88.38 233 THR A C 1
ATOM 1873 O O . THR A 1 233 ? 22.845 16.747 -56.374 1.00 88.38 233 THR A O 1
ATOM 1876 N N . PHE A 1 234 ? 23.418 17.601 -54.380 1.00 87.62 234 PHE A N 1
ATOM 1877 C CA . PHE A 1 234 ? 23.237 19.002 -54.773 1.00 87.62 234 PHE A CA 1
ATOM 1878 C C . PHE A 1 234 ? 24.229 19.420 -55.862 1.00 87.62 234 PHE A C 1
ATOM 1880 O O . PHE A 1 234 ? 23.844 19.988 -56.882 1.00 87.62 234 PHE A O 1
ATOM 1887 N N . THR A 1 235 ? 25.508 19.090 -55.673 1.00 85.81 235 THR A N 1
ATOM 1888 C CA . THR A 1 235 ? 26.546 19.357 -56.676 1.00 85.81 235 THR A CA 1
ATOM 1889 C C . THR A 1 235 ? 26.319 18.536 -57.944 1.00 85.81 235 THR A C 1
ATOM 1891 O O . THR A 1 235 ? 26.395 19.090 -59.037 1.00 85.81 235 THR A O 1
ATOM 1894 N N . SER A 1 236 ? 25.953 17.255 -57.827 1.00 85.12 236 SER A N 1
ATOM 1895 C CA . SER A 1 236 ? 25.596 16.419 -58.978 1.00 85.12 236 SER A CA 1
ATOM 1896 C C . SER A 1 236 ? 24.447 17.020 -59.795 1.00 85.12 236 SER A C 1
ATOM 1898 O O . SER A 1 236 ? 24.571 17.103 -61.011 1.00 85.12 236 SER A O 1
ATOM 1900 N N . ALA A 1 237 ? 23.385 17.524 -59.156 1.00 86.38 237 ALA A N 1
ATOM 1901 C CA . ALA A 1 237 ? 22.257 18.149 -59.849 1.00 86.38 237 ALA A CA 1
ATOM 1902 C C . ALA A 1 237 ? 22.654 19.421 -60.621 1.00 86.38 237 ALA A C 1
ATOM 1904 O O . ALA A 1 237 ? 22.258 19.581 -61.772 1.00 86.38 237 ALA A O 1
ATOM 1905 N N . ILE A 1 238 ? 23.471 20.299 -60.024 1.00 84.69 238 ILE A N 1
ATOM 1906 C CA . ILE A 1 238 ? 23.955 21.530 -60.682 1.00 84.69 238 ILE A CA 1
ATOM 1907 C C . ILE A 1 238 ? 24.821 21.210 -61.904 1.00 84.69 238 ILE A C 1
ATOM 1909 O O . ILE A 1 238 ? 24.783 21.916 -62.910 1.00 84.69 238 ILE A O 1
ATOM 1913 N N . PHE A 1 239 ? 25.625 20.155 -61.809 1.00 79.12 239 PHE A N 1
ATOM 1914 C CA . PHE A 1 239 ? 26.635 19.831 -62.807 1.00 79.12 239 PHE A CA 1
ATOM 1915 C C . PHE A 1 239 ? 26.206 18.750 -63.817 1.00 79.12 239 PHE A C 1
ATOM 1917 O O . PHE A 1 239 ? 26.908 18.532 -64.807 1.00 79.12 239 PHE A O 1
ATOM 1924 N N . SER A 1 240 ? 25.054 18.100 -63.609 1.00 77.25 240 SER A N 1
ATOM 1925 C CA . SER A 1 240 ? 24.568 16.958 -64.401 1.00 77.25 240 SER A CA 1
ATOM 1926 C C . SER A 1 240 ? 24.425 17.275 -65.892 1.00 77.25 240 SER A C 1
ATOM 1928 O O . SER A 1 240 ? 24.836 16.473 -66.724 1.00 77.25 240 SER A O 1
ATOM 1930 N N . THR A 1 241 ? 23.911 18.451 -66.248 1.00 68.69 241 THR A N 1
ATOM 1931 C CA . THR A 1 241 ? 23.667 18.838 -67.649 1.00 68.69 241 THR A CA 1
ATOM 1932 C C . THR A 1 241 ? 24.886 19.440 -68.345 1.00 68.69 241 THR A C 1
ATOM 1934 O O . THR A 1 241 ? 24.883 19.613 -69.558 1.00 68.69 241 THR A O 1
ATOM 1937 N N . THR A 1 242 ? 25.925 19.797 -67.588 1.00 67.19 242 THR A N 1
ATOM 1938 C CA . THR A 1 242 ? 27.079 20.555 -68.098 1.00 67.19 242 THR A CA 1
ATOM 1939 C C . THR A 1 242 ? 28.263 19.643 -68.432 1.00 67.19 242 THR A C 1
ATOM 1941 O O . THR A 1 242 ? 29.097 19.998 -69.266 1.00 67.19 242 THR A O 1
ATOM 1944 N N . PHE A 1 243 ? 28.349 18.464 -67.802 1.00 66.00 243 PHE A N 1
ATOM 1945 C CA . PHE A 1 243 ? 29.487 17.547 -67.958 1.00 66.00 243 PHE A CA 1
ATOM 1946 C C . PHE A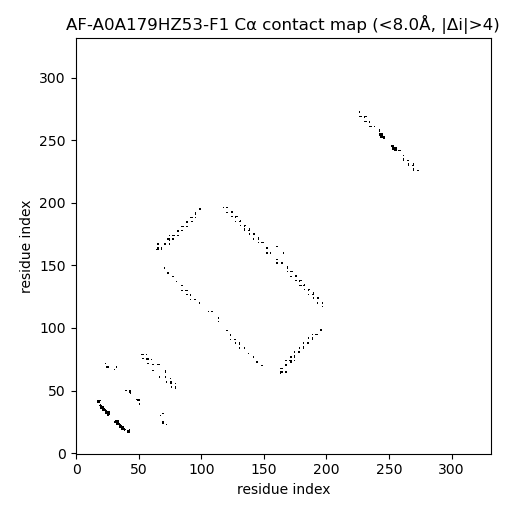 1 243 ? 29.244 16.334 -68.858 1.00 66.00 243 PHE A C 1
ATOM 1948 O O . PHE A 1 243 ? 30.225 15.778 -69.353 1.00 66.00 243 PHE A O 1
ATOM 1955 N N . PHE A 1 244 ? 27.991 15.947 -69.097 1.00 63.66 244 PHE A N 1
ATOM 1956 C CA . PHE A 1 244 ? 27.645 14.837 -69.985 1.00 63.66 244 PHE A CA 1
ATOM 1957 C C . PHE A 1 244 ? 27.082 15.392 -71.293 1.00 63.66 244 PHE A C 1
ATOM 1959 O O . PHE A 1 244 ? 26.023 16.019 -71.296 1.00 63.66 244 PHE A O 1
ATOM 1966 N N . LYS A 1 245 ? 27.802 15.184 -72.399 1.00 62.34 245 LYS A N 1
ATOM 1967 C CA . LYS A 1 245 ? 27.320 15.480 -73.752 1.00 62.34 245 LYS A CA 1
ATOM 1968 C C . LYS A 1 245 ? 27.057 14.161 -74.471 1.00 62.34 245 LYS A C 1
ATOM 1970 O O . LYS A 1 245 ? 27.897 13.268 -74.442 1.00 62.34 245 LYS A O 1
ATOM 1975 N N . PHE A 1 246 ? 25.881 14.044 -75.076 1.00 55.62 246 PHE A N 1
ATOM 1976 C CA . PHE A 1 246 ? 25.519 12.914 -75.925 1.00 55.62 246 PHE A CA 1
ATOM 1977 C C . PHE A 1 246 ? 25.708 13.356 -77.377 1.00 55.62 246 PHE A C 1
ATOM 1979 O O . PHE A 1 246 ? 25.093 14.341 -77.786 1.00 55.62 246 PHE A O 1
ATOM 1986 N N . ASP A 1 247 ? 26.602 12.697 -78.110 1.00 57.78 247 ASP A N 1
ATOM 1987 C CA . ASP A 1 247 ? 26.836 12.968 -79.530 1.00 57.78 247 ASP A CA 1
ATOM 1988 C C . ASP A 1 247 ? 26.114 11.899 -80.364 1.00 57.78 247 ASP A C 1
ATOM 1990 O O . ASP A 1 247 ? 26.404 10.711 -80.240 1.00 57.78 247 ASP A O 1
ATOM 1994 N N . ASP A 1 248 ? 25.143 12.300 -81.188 1.00 58.09 248 ASP A N 1
ATOM 1995 C CA . ASP A 1 248 ? 24.278 11.377 -81.949 1.00 58.09 248 ASP A CA 1
ATOM 1996 C C . ASP A 1 248 ? 25.030 10.639 -83.077 1.00 58.09 248 ASP A C 1
ATOM 1998 O O . ASP A 1 248 ? 24.546 9.635 -83.599 1.00 58.09 248 ASP A O 1
ATOM 2002 N N . ASN A 1 249 ? 26.232 11.103 -83.446 1.00 58.84 249 ASN A N 1
ATOM 2003 C CA . ASN A 1 249 ? 27.017 10.540 -84.551 1.00 58.84 249 ASN A CA 1
ATOM 2004 C C . ASN A 1 249 ? 28.038 9.471 -84.135 1.00 58.84 249 ASN A C 1
ATOM 2006 O O . ASN A 1 249 ? 28.519 8.716 -84.982 1.00 58.84 249 ASN A O 1
ATOM 2010 N N . SER A 1 250 ? 28.372 9.377 -82.851 1.00 56.44 250 SER A N 1
ATOM 2011 C CA . SER A 1 250 ? 29.249 8.338 -82.320 1.00 56.44 250 SER A CA 1
ATOM 2012 C C . SER A 1 250 ? 28.628 7.819 -81.041 1.00 56.44 250 SER A C 1
ATOM 2014 O O . SER A 1 250 ? 28.467 8.569 -80.090 1.00 56.44 250 SER A O 1
ATOM 2016 N N . SER A 1 251 ? 28.279 6.538 -81.008 1.00 56.22 251 SER A N 1
ATOM 2017 C CA . SER A 1 251 ? 27.572 5.863 -79.914 1.00 56.22 251 SER A CA 1
ATOM 2018 C C . SER A 1 251 ? 28.386 5.735 -78.606 1.00 56.22 251 SER A C 1
ATOM 2020 O O . SER A 1 251 ? 28.377 4.679 -77.972 1.00 56.22 251 SER A O 1
ATOM 2022 N N . ALA A 1 252 ? 29.136 6.766 -78.213 1.00 56.53 252 ALA A N 1
ATOM 2023 C CA . ALA A 1 252 ? 30.048 6.803 -77.083 1.00 56.53 252 ALA A CA 1
ATOM 2024 C C . ALA A 1 252 ? 29.678 7.941 -76.120 1.00 56.53 252 ALA A C 1
ATOM 2026 O O . ALA A 1 252 ? 29.379 9.062 -76.519 1.00 56.53 252 ALA A O 1
ATOM 2027 N N . TRP A 1 253 ? 29.714 7.639 -74.824 1.00 60.12 253 TRP A N 1
ATOM 2028 C CA . TRP A 1 253 ? 29.505 8.618 -73.761 1.00 60.12 253 TRP A CA 1
ATOM 2029 C C . TRP A 1 253 ? 30.790 9.434 -73.563 1.00 60.12 253 TRP A C 1
ATOM 2031 O O . TRP A 1 253 ? 31.760 8.911 -73.011 1.00 60.12 253 TRP A O 1
ATOM 2041 N N . GLU A 1 254 ? 30.813 10.703 -73.981 1.00 64.94 254 GLU A N 1
ATOM 2042 C CA . GLU A 1 254 ? 31.946 11.600 -73.719 1.00 64.94 254 GLU A CA 1
ATOM 2043 C C . GLU A 1 254 ? 31.770 12.350 -72.390 1.00 64.94 254 GLU A C 1
ATOM 2045 O O . GLU A 1 254 ? 30.839 13.138 -72.191 1.00 64.94 254 GLU A O 1
ATOM 2050 N N . VAL A 1 255 ? 32.695 12.107 -71.458 1.00 66.25 255 VAL A N 1
ATOM 2051 C CA . VAL A 1 255 ? 32.785 12.835 -70.186 1.00 66.25 255 VAL A CA 1
ATOM 2052 C C . VAL A 1 255 ? 33.665 14.068 -70.384 1.00 66.25 255 VAL A C 1
ATOM 2054 O O . VAL A 1 255 ? 34.817 13.957 -70.800 1.00 66.25 255 VAL A O 1
ATOM 2057 N N . SER A 1 256 ? 33.146 15.253 -70.053 1.00 69.50 256 SER A N 1
ATOM 2058 C CA . SER A 1 256 ? 33.905 16.508 -70.131 1.00 69.50 256 SER A CA 1
ATOM 2059 C C . SER A 1 256 ? 35.157 16.487 -69.240 1.00 69.50 256 SER A C 1
ATOM 2061 O O . SER A 1 256 ? 35.093 16.118 -68.065 1.00 69.50 256 SER A O 1
ATOM 2063 N N . GLY A 1 257 ? 36.291 16.981 -69.756 1.00 68.56 257 GLY A N 1
ATOM 2064 C CA . GLY A 1 257 ? 37.569 17.072 -69.025 1.00 68.56 257 GLY A CA 1
ATOM 2065 C C . GLY A 1 257 ? 37.537 17.938 -67.754 1.00 68.56 257 GLY A C 1
ATOM 2066 O O . GLY A 1 257 ? 38.463 17.893 -66.950 1.00 68.56 257 GLY A O 1
ATOM 2067 N N . MET A 1 258 ? 36.453 18.688 -67.528 1.00 71.62 258 MET A N 1
ATOM 2068 C CA . MET A 1 258 ? 36.223 19.490 -66.319 1.00 71.62 258 MET A CA 1
ATOM 2069 C C . MET A 1 258 ? 35.546 18.716 -65.173 1.00 71.62 258 MET A C 1
ATOM 2071 O O . MET A 1 258 ? 35.241 19.305 -64.137 1.00 71.62 258 MET A O 1
ATOM 2075 N N . PHE A 1 259 ? 35.345 17.399 -65.310 1.00 75.94 259 PHE A N 1
ATOM 2076 C CA . PHE A 1 259 ? 34.746 16.542 -64.276 1.00 75.94 259 PHE A CA 1
ATOM 2077 C C . PHE A 1 259 ? 35.446 16.639 -62.905 1.00 75.94 259 PHE A C 1
ATOM 2079 O O . PHE A 1 259 ? 34.811 16.468 -61.866 1.00 75.94 259 PHE A O 1
ATOM 2086 N N . TRP A 1 260 ? 36.736 16.991 -62.868 1.00 81.00 260 TRP A N 1
ATOM 2087 C CA . TRP A 1 260 ? 37.471 17.216 -61.618 1.00 81.00 260 TRP A CA 1
ATOM 2088 C C . TRP A 1 260 ? 36.850 18.315 -60.730 1.00 81.00 260 TRP A C 1
ATOM 2090 O O . TRP A 1 260 ? 36.928 18.229 -59.504 1.00 81.00 260 TRP A O 1
ATOM 2100 N N . LEU A 1 261 ? 36.149 19.293 -61.321 1.00 81.06 261 LEU A N 1
ATOM 2101 C CA . LEU A 1 261 ? 35.475 20.376 -60.597 1.00 81.06 261 LEU A CA 1
ATOM 2102 C C . LEU A 1 261 ? 34.391 19.854 -59.634 1.00 81.06 261 LEU A C 1
ATOM 2104 O O . LEU A 1 261 ? 34.194 20.433 -58.568 1.00 81.06 261 LEU A O 1
ATOM 2108 N N . TYR A 1 262 ? 33.736 18.732 -59.960 1.00 83.00 262 TYR A N 1
ATOM 2109 C CA . TYR A 1 262 ? 32.776 18.080 -59.063 1.00 83.00 262 TYR A CA 1
ATOM 2110 C C . TYR A 1 262 ? 33.419 17.744 -57.711 1.00 83.00 262 TYR A C 1
ATOM 2112 O O . TYR A 1 262 ? 32.887 18.112 -56.666 1.00 83.00 262 TYR A O 1
ATOM 2120 N N . TRP A 1 263 ? 34.600 17.119 -57.721 1.00 83.94 263 TRP A N 1
ATOM 2121 C CA . TRP A 1 263 ? 35.309 16.728 -56.499 1.00 83.94 263 TRP A CA 1
ATOM 2122 C C . TRP A 1 263 ? 35.813 17.936 -55.705 1.00 83.94 263 TRP A C 1
ATOM 2124 O O . TRP A 1 263 ? 35.732 17.938 -54.475 1.00 83.94 263 TRP A O 1
ATOM 2134 N N . VAL A 1 264 ? 36.267 18.981 -56.405 1.00 88.25 264 VAL A N 1
ATOM 2135 C CA . VAL A 1 264 ? 36.741 20.236 -55.800 1.00 88.25 264 VAL A CA 1
ATOM 2136 C C . VAL A 1 264 ? 35.632 20.969 -55.051 1.00 88.25 264 VAL A C 1
ATOM 2138 O O . VAL A 1 264 ? 35.917 21.612 -54.049 1.00 88.25 264 VAL A O 1
ATOM 2141 N N . VAL A 1 265 ? 34.375 20.870 -55.491 1.00 85.19 265 VAL A N 1
ATOM 2142 C CA . VAL A 1 265 ? 33.245 21.521 -54.805 1.00 85.19 265 VAL A CA 1
ATOM 2143 C C . VAL A 1 265 ? 32.577 20.590 -53.790 1.00 85.19 265 VAL A C 1
ATOM 2145 O O . VAL A 1 265 ? 32.275 21.007 -52.670 1.00 85.19 265 VAL A O 1
ATOM 2148 N N . ALA A 1 266 ? 32.371 19.319 -54.138 1.00 85.56 266 ALA A N 1
ATOM 2149 C CA . ALA A 1 266 ? 31.637 18.372 -53.303 1.00 85.56 266 ALA A CA 1
ATOM 2150 C C . ALA A 1 266 ? 32.377 18.023 -52.001 1.00 85.56 266 ALA A C 1
ATOM 2152 O O . ALA A 1 266 ? 31.751 17.980 -50.937 1.00 85.56 266 ALA A O 1
ATOM 2153 N N . ILE A 1 267 ? 33.700 17.807 -52.047 1.00 87.81 267 ILE A N 1
ATOM 2154 C CA . ILE A 1 267 ? 34.479 17.427 -50.856 1.00 87.81 267 ILE A CA 1
ATOM 2155 C C . ILE A 1 267 ? 34.489 18.558 -49.812 1.00 87.81 267 ILE A C 1
ATOM 2157 O O . ILE A 1 267 ? 34.088 18.293 -48.675 1.00 87.81 267 ILE A O 1
ATOM 2161 N N . PRO A 1 268 ? 34.860 19.816 -50.137 1.00 90.81 268 PRO A N 1
ATOM 2162 C CA . PRO A 1 268 ? 34.864 20.896 -49.151 1.00 90.81 268 PRO A CA 1
ATOM 2163 C C . PRO A 1 268 ? 33.480 21.195 -48.584 1.00 90.81 268 PRO A C 1
ATOM 2165 O O . PRO A 1 268 ? 33.365 21.454 -47.388 1.00 90.81 268 PRO A O 1
ATOM 2168 N N . LEU A 1 269 ? 32.425 21.113 -49.404 1.00 87.62 269 LEU A N 1
ATOM 2169 C CA . LEU A 1 269 ? 31.055 21.334 -48.939 1.00 87.62 269 LEU A CA 1
ATOM 2170 C C . LEU A 1 269 ? 30.626 20.261 -47.926 1.00 87.62 269 LEU A C 1
ATOM 2172 O O . LEU A 1 269 ? 30.023 20.577 -46.900 1.00 87.62 269 LEU A O 1
ATOM 2176 N N . THR A 1 270 ? 31.005 19.005 -48.169 1.00 88.50 270 THR A N 1
ATOM 2177 C CA . THR A 1 270 ? 30.766 17.893 -47.238 1.00 88.50 270 THR A CA 1
ATOM 2178 C C . THR A 1 270 ? 31.565 18.065 -45.944 1.00 88.50 270 THR A C 1
ATOM 2180 O O . THR A 1 270 ? 31.016 17.928 -44.851 1.00 88.50 270 THR A O 1
ATOM 2183 N N . VAL A 1 271 ? 32.846 18.437 -46.044 1.00 89.44 271 VAL A N 1
ATOM 2184 C CA . VAL A 1 271 ? 33.706 18.716 -44.881 1.00 89.44 271 VAL A CA 1
ATOM 2185 C C . VAL A 1 271 ? 33.142 19.871 -44.052 1.00 89.44 271 VAL A C 1
ATOM 2187 O O . VAL A 1 271 ? 33.042 19.749 -42.832 1.00 89.44 271 VAL A O 1
ATOM 2190 N N . ALA A 1 272 ? 32.705 20.960 -44.688 1.00 89.19 272 ALA A N 1
ATOM 2191 C CA . ALA A 1 272 ? 32.088 22.096 -44.010 1.00 89.19 272 ALA A CA 1
ATOM 2192 C C . ALA A 1 272 ? 30.811 21.686 -43.259 1.00 89.19 272 ALA A C 1
ATOM 2194 O O . ALA A 1 272 ? 30.642 22.041 -42.092 1.00 89.19 272 ALA A O 1
ATOM 2195 N N . ALA A 1 273 ? 29.945 20.883 -43.884 1.00 87.06 273 ALA A N 1
ATOM 2196 C CA . ALA A 1 273 ? 28.717 20.394 -43.263 1.00 87.06 273 ALA A CA 1
ATOM 2197 C C . ALA A 1 273 ? 29.000 19.515 -42.024 1.00 87.06 273 ALA A C 1
ATOM 2199 O O . ALA A 1 273 ? 28.366 19.678 -40.976 1.00 87.06 273 ALA A O 1
ATOM 2200 N N . VAL A 1 274 ? 30.010 18.639 -42.102 1.00 86.00 274 VAL A N 1
ATOM 2201 C CA . VAL A 1 274 ? 30.476 17.818 -40.971 1.00 86.00 274 VAL A CA 1
ATOM 2202 C C . VAL A 1 274 ? 31.087 18.677 -39.861 1.00 86.00 274 VAL A C 1
ATOM 2204 O O . VAL A 1 274 ? 30.757 18.479 -38.690 1.00 86.00 274 VAL A O 1
ATOM 2207 N N . LEU A 1 275 ? 31.930 19.659 -40.197 1.00 87.94 275 LEU A N 1
ATOM 2208 C CA . LEU A 1 275 ? 32.552 20.563 -39.223 1.00 87.94 275 LEU A CA 1
ATOM 2209 C C . LEU A 1 275 ? 31.511 21.385 -38.454 1.00 87.94 275 LEU A C 1
ATOM 2211 O O . LEU A 1 275 ? 31.608 21.495 -37.231 1.00 87.94 275 LEU A O 1
ATOM 2215 N N . VAL A 1 276 ? 30.483 21.902 -39.135 1.00 87.38 276 VAL A N 1
ATOM 2216 C CA . VAL A 1 276 ? 29.371 22.626 -38.495 1.00 87.38 276 VAL A CA 1
ATOM 2217 C C . VAL A 1 276 ? 28.606 21.716 -37.530 1.00 87.38 276 VAL A C 1
ATOM 2219 O O . VAL A 1 276 ? 28.307 22.121 -36.402 1.00 87.38 276 VAL A O 1
ATOM 2222 N N . TRP A 1 277 ? 28.330 20.470 -37.924 1.00 84.00 277 TRP A N 1
ATOM 2223 C CA . TRP A 1 277 ? 27.651 19.499 -37.063 1.00 84.00 277 TRP A CA 1
ATOM 2224 C C . TRP A 1 277 ? 28.475 19.149 -35.816 1.00 84.00 277 TRP A C 1
ATOM 2226 O O . TRP A 1 277 ? 27.968 19.215 -34.690 1.00 84.00 277 TRP A O 1
ATOM 2236 N N . TYR A 1 278 ? 29.764 18.840 -35.988 1.00 83.00 278 TYR A N 1
ATOM 2237 C CA . TYR A 1 278 ? 30.657 18.547 -34.867 1.00 83.00 278 TYR A CA 1
ATOM 2238 C C . TYR A 1 278 ? 30.813 19.756 -33.944 1.00 83.00 278 TYR A C 1
ATOM 2240 O O . TYR A 1 278 ? 30.638 19.599 -32.734 1.00 83.00 278 TYR A O 1
ATOM 2248 N N . GLY A 1 279 ? 31.047 20.950 -34.496 1.00 84.44 279 GLY A N 1
ATOM 2249 C CA . GLY A 1 279 ? 31.197 22.194 -33.741 1.00 84.44 279 GLY A CA 1
ATOM 2250 C C . GLY A 1 279 ? 29.973 22.527 -32.889 1.00 84.44 279 GLY A C 1
ATOM 2251 O O . GLY A 1 279 ? 30.115 22.845 -31.710 1.00 84.44 279 GLY A O 1
ATOM 2252 N N . LYS A 1 280 ? 28.759 22.349 -33.427 1.00 78.38 280 LYS A N 1
ATOM 2253 C CA . LYS A 1 280 ? 27.513 22.559 -32.669 1.00 78.38 280 LYS A CA 1
ATOM 2254 C C . LYS A 1 280 ? 27.276 21.478 -31.603 1.00 78.38 280 LYS A C 1
ATOM 2256 O O . LYS A 1 280 ? 26.681 21.762 -30.571 1.00 78.38 280 LYS A O 1
ATOM 2261 N N . SER A 1 281 ? 27.772 20.254 -31.811 1.00 75.81 281 SER A N 1
ATOM 2262 C CA . SER A 1 281 ? 27.637 19.136 -30.856 1.00 75.81 281 SER A CA 1
ATOM 2263 C C . SER A 1 281 ? 28.659 19.137 -29.703 1.00 75.81 281 SER A C 1
ATOM 2265 O O . SER A 1 281 ? 28.467 18.432 -28.706 1.00 75.81 281 SER A O 1
ATOM 2267 N N . LEU A 1 282 ? 29.763 19.883 -29.833 1.00 72.31 282 LEU A N 1
ATOM 2268 C CA . LEU A 1 282 ? 30.834 19.986 -28.834 1.00 72.31 282 LEU A CA 1
ATOM 2269 C C . LEU A 1 282 ? 30.391 20.586 -27.483 1.00 72.31 282 LEU A C 1
ATOM 2271 O O . LEU A 1 282 ? 30.689 19.957 -26.460 1.00 72.31 282 LEU A O 1
ATOM 2275 N N . PRO A 1 283 ? 29.681 21.735 -27.421 1.00 71.25 283 PRO A N 1
ATOM 2276 C CA . PRO A 1 283 ? 29.272 22.330 -26.145 1.00 71.25 283 PRO A CA 1
ATOM 2277 C C . PRO A 1 283 ? 28.399 21.377 -25.314 1.00 71.25 283 PRO A C 1
ATOM 2279 O O . PRO A 1 283 ? 28.644 21.200 -24.120 1.00 71.25 283 PRO A O 1
ATOM 2282 N N . ASP A 1 284 ? 27.486 20.632 -25.945 1.00 70.50 284 ASP A N 1
ATOM 2283 C CA . ASP A 1 284 ? 26.650 19.637 -25.256 1.00 70.50 284 ASP A CA 1
ATOM 2284 C C . ASP A 1 284 ? 27.461 18.473 -24.664 1.00 70.50 284 ASP A C 1
ATOM 2286 O O . ASP A 1 284 ? 27.065 17.840 -23.680 1.00 70.50 284 ASP A O 1
ATOM 2290 N N . LYS A 1 285 ? 28.593 18.112 -25.278 1.00 67.94 285 LYS A N 1
ATOM 2291 C CA . LYS A 1 285 ? 29.485 17.057 -24.767 1.00 67.94 285 LYS A CA 1
ATOM 2292 C C . LYS A 1 285 ? 30.317 17.556 -23.587 1.00 67.94 285 LYS A C 1
ATOM 2294 O O . LYS A 1 285 ? 30.402 16.847 -22.585 1.00 67.94 285 LYS A O 1
ATOM 2299 N N . LEU A 1 286 ? 30.852 18.773 -23.674 1.00 70.88 286 LEU A N 1
ATOM 2300 C CA . LEU A 1 286 ? 31.617 19.419 -22.602 1.00 70.88 286 LEU A CA 1
ATOM 2301 C C . LEU A 1 286 ? 30.765 19.658 -21.348 1.00 70.88 286 LEU A C 1
ATOM 2303 O O . LEU A 1 286 ? 31.195 19.312 -20.250 1.00 70.88 286 LEU A O 1
ATOM 2307 N N . VAL A 1 287 ? 29.519 20.122 -21.500 1.00 73.88 287 VAL A N 1
ATOM 2308 C CA . VAL A 1 287 ? 28.583 20.302 -20.373 1.00 73.88 287 VAL A CA 1
ATOM 2309 C C . VAL A 1 287 ? 28.264 18.970 -19.682 1.00 73.88 287 VAL A C 1
ATOM 2311 O O . VAL A 1 287 ? 28.208 18.900 -18.452 1.00 73.88 287 VAL A O 1
ATOM 2314 N N . ARG A 1 288 ? 28.094 17.879 -20.443 1.00 73.38 288 ARG A N 1
ATOM 2315 C CA . ARG A 1 288 ? 27.888 16.532 -19.874 1.00 73.38 288 ARG A CA 1
ATOM 2316 C C . ARG A 1 288 ? 29.120 16.012 -19.134 1.00 73.38 288 ARG A C 1
ATOM 2318 O O . ARG A 1 288 ? 28.967 15.367 -18.097 1.00 73.38 288 ARG A O 1
ATOM 2325 N N . LEU A 1 289 ? 30.317 16.289 -19.650 1.00 76.25 289 LEU A N 1
ATOM 2326 C CA . LEU A 1 289 ? 31.572 15.903 -19.011 1.00 76.25 289 LEU A CA 1
ATOM 2327 C C . LEU A 1 289 ? 31.778 16.670 -17.701 1.00 76.25 289 LEU A C 1
ATOM 2329 O O . LEU A 1 289 ? 32.017 16.045 -16.672 1.00 76.25 289 LEU A O 1
ATOM 2333 N N . HIS A 1 290 ? 31.575 17.991 -17.717 1.00 78.00 290 HIS A N 1
ATOM 2334 C CA . HIS A 1 290 ? 31.643 18.829 -16.521 1.00 78.00 290 HIS A CA 1
ATOM 2335 C C . HIS A 1 290 ? 30.670 18.341 -15.441 1.00 78.00 290 HIS A C 1
ATOM 2337 O O . HIS A 1 290 ? 31.053 18.179 -14.286 1.00 78.00 290 HIS A O 1
ATOM 2343 N N . ARG A 1 291 ? 29.429 17.998 -15.820 1.00 75.75 291 ARG A N 1
ATOM 2344 C CA . ARG A 1 291 ? 28.430 17.464 -14.882 1.00 75.75 291 ARG A CA 1
ATOM 2345 C C . ARG A 1 291 ? 28.878 16.138 -14.248 1.00 75.75 291 ARG A C 1
ATOM 2347 O O . ARG A 1 291 ? 28.774 15.990 -13.034 1.00 75.75 291 ARG A O 1
ATOM 2354 N N . ARG A 1 292 ? 29.443 15.206 -15.031 1.00 74.44 292 ARG A N 1
ATOM 2355 C CA . ARG A 1 292 ? 29.999 13.937 -14.512 1.00 74.44 292 ARG A CA 1
ATOM 2356 C C . ARG A 1 292 ? 31.169 14.152 -13.556 1.00 74.44 292 ARG A C 1
ATOM 2358 O O . ARG A 1 292 ? 31.198 13.537 -12.494 1.00 74.44 292 ARG A O 1
ATOM 2365 N N . VAL A 1 293 ? 32.103 15.029 -13.912 1.00 78.56 293 VAL A N 1
ATOM 2366 C CA . VAL A 1 293 ? 33.252 15.349 -13.055 1.00 78.56 293 VAL A CA 1
ATOM 2367 C C . VAL A 1 293 ? 32.770 15.994 -11.753 1.00 78.56 293 VAL A C 1
ATOM 2369 O O . VAL A 1 293 ? 33.139 15.534 -10.677 1.00 78.56 293 VAL A O 1
ATOM 2372 N N . SER A 1 294 ? 31.848 16.958 -11.827 1.00 78.19 294 SER A N 1
ATOM 2373 C CA . SER A 1 294 ? 31.283 17.608 -10.637 1.00 78.19 294 SER A CA 1
ATOM 2374 C C . SER A 1 294 ? 30.545 16.636 -9.702 1.00 78.19 294 SER A C 1
ATOM 2376 O O . SER A 1 294 ? 30.663 16.757 -8.486 1.00 78.19 294 SER A O 1
ATOM 2378 N N . SER A 1 295 ? 29.854 15.617 -10.236 1.00 76.25 295 SER A N 1
ATOM 2379 C CA . SER A 1 295 ? 29.187 14.601 -9.405 1.00 76.25 295 SER A CA 1
ATOM 2380 C C . SER A 1 295 ? 30.158 13.672 -8.669 1.00 76.25 295 SER A C 1
ATOM 2382 O O . SER A 1 295 ? 29.849 13.227 -7.567 1.00 76.25 295 SER A O 1
ATOM 2384 N N . LEU A 1 296 ? 31.339 13.411 -9.240 1.00 74.31 296 LEU A N 1
ATOM 2385 C CA . LEU A 1 296 ? 32.380 12.616 -8.582 1.00 74.31 296 LEU A CA 1
ATOM 2386 C C . LEU A 1 296 ? 33.064 13.414 -7.464 1.00 74.31 296 LEU A C 1
ATOM 2388 O O . LEU A 1 296 ? 33.288 12.879 -6.380 1.00 74.31 296 LEU A O 1
ATOM 2392 N N . PHE A 1 297 ? 33.318 14.705 -7.691 1.00 72.06 297 PHE A N 1
ATOM 2393 C CA . PHE A 1 297 ? 33.868 15.592 -6.663 1.00 72.06 297 PHE A CA 1
ATOM 2394 C C . PHE A 1 297 ? 32.892 15.807 -5.490 1.00 72.06 297 PHE A C 1
ATOM 2396 O O . PHE A 1 297 ? 33.304 15.701 -4.338 1.00 72.06 297 PHE A O 1
ATOM 2403 N N . GLY A 1 298 ? 31.587 15.976 -5.744 1.00 64.31 298 GLY A N 1
ATOM 2404 C CA . GLY A 1 298 ? 30.588 16.133 -4.672 1.00 64.31 298 GLY A CA 1
ATOM 2405 C C . GLY A 1 298 ? 30.359 14.880 -3.805 1.00 64.31 298 GLY A C 1
ATOM 2406 O O . GLY A 1 298 ? 29.972 14.989 -2.641 1.00 64.31 298 GLY A O 1
ATOM 2407 N N . GLN A 1 299 ? 30.618 13.678 -4.334 1.00 60.44 299 GLN A N 1
ATOM 2408 C CA . GLN A 1 299 ? 30.509 12.423 -3.574 1.00 60.44 299 GLN A CA 1
ATOM 2409 C C . GLN A 1 299 ? 31.715 12.189 -2.647 1.00 60.44 299 GLN A C 1
ATOM 2411 O O . GLN A 1 299 ? 31.559 11.596 -1.579 1.00 60.44 299 GLN A O 1
ATOM 2416 N N . SER A 1 300 ? 32.896 12.693 -3.024 1.00 56.03 300 SER A N 1
ATOM 2417 C CA . SER A 1 300 ? 34.099 12.678 -2.182 1.00 56.03 300 SER A CA 1
ATOM 2418 C C . SER A 1 300 ? 33.894 13.484 -0.898 1.00 56.03 300 SER A C 1
ATOM 2420 O O . SER A 1 300 ? 34.266 13.039 0.182 1.00 56.03 300 SER A O 1
ATOM 2422 N N . GLU A 1 301 ? 33.239 14.639 -0.995 1.00 58.09 301 GLU A N 1
ATOM 2423 C CA . GLU A 1 301 ? 33.087 15.573 0.124 1.00 58.09 301 GLU A CA 1
ATOM 2424 C C . GLU A 1 301 ? 32.098 15.076 1.196 1.00 58.09 301 GLU A C 1
ATOM 2426 O O . GLU A 1 301 ? 32.328 15.252 2.392 1.00 58.09 301 GLU A O 1
ATOM 2431 N N . ARG A 1 302 ? 31.040 14.348 0.799 1.00 54.06 302 ARG A N 1
ATOM 2432 C CA . ARG A 1 302 ? 30.114 13.685 1.745 1.00 54.06 302 ARG A CA 1
ATOM 2433 C C . ARG A 1 302 ? 30.739 12.491 2.471 1.00 54.06 302 ARG A C 1
ATOM 2435 O O . ARG A 1 302 ? 30.338 12.195 3.591 1.00 54.06 302 ARG A O 1
ATOM 2442 N N . ARG A 1 303 ? 31.708 11.807 1.852 1.00 52.84 303 ARG A N 1
ATOM 2443 C CA . ARG A 1 303 ? 32.395 10.653 2.454 1.00 52.84 303 ARG A CA 1
ATOM 2444 C C . ARG A 1 303 ? 33.436 11.074 3.495 1.00 52.84 303 ARG A C 1
ATOM 2446 O O . ARG A 1 303 ? 33.679 10.315 4.426 1.00 52.84 303 ARG A O 1
ATOM 2453 N N . SER A 1 304 ? 34.004 12.272 3.358 1.00 53.84 304 SER A N 1
ATOM 2454 C CA . SER A 1 304 ? 34.909 12.862 4.352 1.00 53.84 304 SER A CA 1
ATOM 2455 C C . SER A 1 304 ? 34.149 13.409 5.563 1.00 53.84 304 SER A C 1
ATOM 2457 O O . SER A 1 304 ? 34.549 13.164 6.691 1.00 53.84 304 SER A O 1
ATOM 2459 N N . ARG A 1 305 ? 32.995 14.057 5.348 1.00 51.81 305 ARG A N 1
ATOM 2460 C CA . ARG A 1 305 ? 32.188 14.645 6.434 1.00 51.81 305 ARG A CA 1
ATOM 2461 C C . ARG A 1 305 ? 31.531 13.629 7.376 1.00 51.81 305 ARG A C 1
ATOM 2463 O O . ARG A 1 305 ? 31.242 13.976 8.506 1.00 51.81 305 ARG A O 1
ATOM 2470 N N . GLY A 1 306 ? 31.300 12.395 6.926 1.00 48.59 306 GLY A N 1
ATOM 2471 C CA . GLY A 1 306 ? 30.766 11.316 7.769 1.00 48.59 306 GLY A CA 1
ATOM 2472 C C . GLY A 1 306 ? 31.820 10.545 8.571 1.00 48.59 306 GLY A C 1
ATOM 2473 O O . GLY A 1 306 ? 31.466 9.561 9.206 1.00 48.59 306 GLY A O 1
ATOM 2474 N N . ARG A 1 307 ? 33.106 10.922 8.493 1.00 50.22 307 ARG A N 1
ATOM 2475 C CA . ARG A 1 307 ? 34.203 10.265 9.226 1.00 50.22 307 ARG A CA 1
ATOM 2476 C C . ARG A 1 307 ? 34.707 11.087 10.422 1.00 50.22 307 ARG A C 1
ATOM 2478 O O . ARG A 1 307 ? 35.385 10.524 11.271 1.00 50.22 307 ARG A O 1
ATOM 2485 N N . ASP A 1 308 ? 34.338 12.364 10.516 1.00 55.81 308 ASP A N 1
ATOM 2486 C CA . ASP A 1 308 ? 34.809 13.263 11.581 1.00 55.81 308 ASP A CA 1
ATOM 2487 C C . ASP A 1 308 ? 33.839 13.371 12.783 1.00 55.81 308 ASP A C 1
ATOM 2489 O O . ASP A 1 308 ? 34.192 13.997 13.778 1.00 55.81 308 ASP A O 1
ATOM 2493 N N . ASP A 1 309 ? 32.659 12.731 12.735 1.00 54.94 309 ASP A N 1
ATOM 2494 C CA . ASP A 1 309 ? 31.650 12.766 13.818 1.00 54.94 309 ASP A CA 1
ATOM 2495 C C . ASP A 1 309 ? 31.724 11.580 14.812 1.00 54.94 309 ASP A C 1
ATOM 2497 O O . ASP A 1 309 ? 30.967 11.544 15.782 1.00 54.94 309 ASP A O 1
ATOM 2501 N N . ASP A 1 310 ? 32.663 10.640 14.651 1.00 53.78 310 ASP A N 1
ATOM 2502 C CA . ASP A 1 310 ? 32.883 9.553 15.623 1.00 53.78 310 ASP A CA 1
ATOM 2503 C C . ASP A 1 310 ? 33.899 9.980 16.705 1.00 53.78 310 ASP A C 1
ATOM 2505 O O . ASP A 1 310 ? 35.053 9.546 16.738 1.00 53.78 310 ASP A O 1
ATOM 2509 N N . GLY A 1 311 ? 33.466 10.871 17.604 1.00 51.19 311 GLY A N 1
ATOM 2510 C CA . GLY A 1 311 ? 34.158 11.172 18.865 1.00 51.19 311 GLY A CA 1
ATOM 2511 C C . GLY A 1 311 ? 33.879 10.109 19.945 1.00 51.19 311 GLY A C 1
ATOM 2512 O O . GLY A 1 311 ? 32.819 9.482 19.926 1.00 51.19 311 GLY A O 1
ATOM 2513 N N . PRO A 1 312 ? 34.798 9.870 20.905 1.00 46.94 312 PRO A N 1
ATOM 2514 C CA . PRO A 1 312 ? 34.674 8.762 21.846 1.00 46.94 312 PRO A CA 1
ATOM 2515 C C . PRO A 1 312 ? 33.494 8.962 22.804 1.00 46.94 312 PRO A C 1
ATOM 2517 O O . PRO A 1 312 ? 33.317 10.031 23.392 1.00 46.94 312 PRO A O 1
ATOM 2520 N N . ALA A 1 313 ? 32.717 7.890 22.972 1.00 50.94 313 ALA A N 1
ATOM 2521 C CA . ALA A 1 313 ? 31.618 7.784 23.919 1.00 50.94 313 ALA A CA 1
ATOM 2522 C C . ALA A 1 313 ? 32.083 8.151 25.335 1.00 50.94 313 ALA A C 1
ATOM 2524 O O . ALA A 1 313 ? 32.982 7.521 25.895 1.00 50.94 313 ALA A O 1
ATOM 2525 N N . ARG A 1 314 ? 31.455 9.179 25.909 1.00 39.22 314 ARG A N 1
ATOM 2526 C CA . ARG A 1 314 ? 31.632 9.569 27.303 1.00 39.22 314 ARG A CA 1
ATOM 2527 C C . ARG A 1 314 ? 30.489 8.959 28.109 1.00 39.22 314 ARG A C 1
ATOM 2529 O O . ARG A 1 314 ? 29.338 9.353 27.954 1.00 39.22 314 ARG A O 1
ATOM 2536 N N . GLU A 1 315 ? 30.832 7.969 28.926 1.00 49.56 315 GLU A N 1
ATOM 2537 C CA . GLU A 1 315 ? 30.042 7.533 30.076 1.00 49.56 315 GLU A CA 1
ATOM 2538 C C . GLU A 1 315 ? 29.749 8.744 30.968 1.00 49.56 315 GLU A C 1
ATOM 2540 O O . GLU A 1 315 ? 30.677 9.387 31.463 1.00 49.56 315 GLU A O 1
ATOM 2545 N N . GLU A 1 316 ? 28.473 9.046 31.200 1.00 39.66 316 GLU A N 1
ATOM 2546 C CA . GLU A 1 316 ? 28.072 9.850 32.349 1.00 39.66 316 GLU A CA 1
ATOM 2547 C C . GLU A 1 316 ? 26.750 9.342 32.924 1.00 39.66 316 GLU A C 1
ATOM 2549 O O . GLU A 1 316 ? 25.856 8.852 32.234 1.00 39.66 316 GLU A O 1
ATOM 2554 N N . SER A 1 317 ? 26.733 9.368 34.245 1.00 37.25 317 SER A N 1
ATOM 2555 C CA . SER A 1 317 ? 25.970 8.551 35.159 1.00 37.25 317 SER A CA 1
ATOM 2556 C C . SER A 1 317 ? 24.516 8.979 35.329 1.00 37.25 317 SER A C 1
ATOM 2558 O O . SER A 1 317 ? 24.132 10.144 35.272 1.00 37.25 317 SER A O 1
ATOM 2560 N N . THR A 1 318 ? 23.713 7.972 35.655 1.00 43.22 318 THR A N 1
ATOM 2561 C CA . THR A 1 318 ? 22.456 8.058 36.395 1.00 43.22 318 THR A CA 1
ATOM 2562 C C . THR A 1 318 ? 22.468 9.138 37.482 1.00 43.22 318 THR A C 1
ATOM 2564 O O . THR A 1 318 ? 23.189 9.022 38.472 1.00 43.22 318 THR A O 1
ATOM 2567 N N . SER A 1 319 ? 21.569 10.115 37.360 1.00 35.22 319 SER A N 1
ATOM 2568 C CA . SER A 1 319 ? 21.099 10.934 38.477 1.00 35.22 319 SER A CA 1
ATOM 2569 C C . SER A 1 319 ? 19.585 11.095 38.386 1.00 35.22 319 SER A C 1
ATOM 2571 O O . SER A 1 319 ? 19.057 11.893 37.614 1.00 35.22 319 SER A O 1
ATOM 2573 N N . VAL A 1 320 ? 18.909 10.326 39.233 1.00 48.06 320 VAL A N 1
ATOM 2574 C CA . VAL A 1 320 ? 17.510 10.457 39.642 1.00 48.06 320 VAL A CA 1
ATOM 2575 C C . VAL A 1 320 ? 17.167 11.924 39.924 1.00 48.06 320 VAL A C 1
ATOM 2577 O O . VAL A 1 320 ? 17.828 12.559 40.746 1.00 48.06 320 VAL A O 1
ATOM 2580 N N . ARG A 1 321 ? 16.101 12.458 39.315 1.00 40.12 321 ARG A N 1
ATOM 2581 C CA . ARG A 1 321 ? 15.411 13.639 39.848 1.00 40.12 321 ARG A CA 1
ATOM 2582 C C . ARG A 1 321 ? 13.901 13.453 39.864 1.00 40.12 321 ARG A C 1
ATOM 2584 O O . ARG A 1 321 ? 13.271 13.041 38.898 1.00 40.12 321 ARG A O 1
ATOM 2591 N N . SER A 1 322 ? 13.405 13.722 41.058 1.00 35.31 322 SER A N 1
ATOM 2592 C CA . SER A 1 322 ? 12.089 13.524 41.629 1.00 35.31 322 SER A CA 1
ATOM 2593 C C . SER A 1 322 ? 11.000 14.395 41.020 1.00 35.31 322 SER A C 1
ATOM 2595 O O . SER A 1 322 ? 11.213 15.560 40.689 1.00 35.31 322 SER A O 1
ATOM 2597 N N . TRP A 1 323 ? 9.802 13.823 41.017 1.00 35.75 323 TRP A N 1
ATOM 2598 C CA . TRP A 1 323 ? 8.520 14.498 40.899 1.00 35.75 323 TRP A CA 1
ATOM 2599 C C . TRP A 1 323 ? 8.244 15.396 42.109 1.00 35.75 323 TRP A C 1
ATOM 2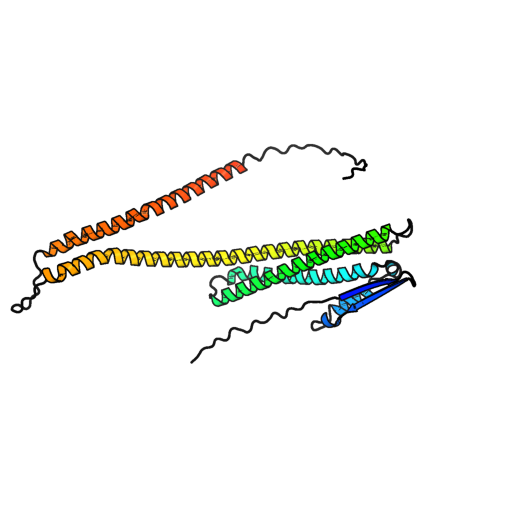601 O O . TRP A 1 323 ? 8.283 14.909 43.236 1.00 35.75 323 TRP A O 1
ATOM 2611 N N . THR A 1 324 ? 7.863 16.654 41.869 1.00 38.75 324 THR A N 1
ATOM 2612 C CA . THR A 1 324 ? 6.991 17.434 42.765 1.00 38.75 324 THR A CA 1
ATOM 2613 C C . THR A 1 324 ? 6.107 18.384 41.948 1.00 38.75 324 THR A C 1
ATOM 2615 O O . THR A 1 324 ? 6.583 19.365 41.385 1.00 38.75 324 THR A O 1
ATOM 2618 N N . GLU A 1 325 ? 4.830 18.020 41.863 1.00 41.50 325 GLU A N 1
ATOM 2619 C CA . GLU A 1 325 ? 3.618 18.845 42.011 1.00 41.50 325 GLU A CA 1
ATOM 2620 C C . GLU A 1 325 ? 3.736 20.389 42.042 1.00 41.50 325 GLU A C 1
ATOM 2622 O O . GLU A 1 325 ? 4.401 20.945 42.917 1.00 41.50 325 GLU A O 1
ATOM 2627 N N . LYS A 1 326 ? 2.953 21.071 41.181 1.00 37.53 326 LYS A N 1
ATOM 2628 C CA . LYS A 1 326 ? 1.850 22.013 41.527 1.00 37.53 326 LYS A CA 1
ATOM 2629 C C . LYS A 1 326 ? 1.441 22.884 40.320 1.00 37.53 326 LYS A C 1
ATOM 2631 O O . LYS A 1 326 ? 2.256 23.628 39.787 1.00 37.53 326 LYS A O 1
ATOM 2636 N N . GLY A 1 327 ? 0.158 22.845 39.934 1.00 37.66 327 GLY A N 1
ATOM 2637 C CA . GLY A 1 327 ? -0.525 24.012 39.333 1.00 37.66 327 GLY A CA 1
ATOM 2638 C C . GLY A 1 327 ? -0.943 25.015 40.431 1.00 37.66 327 GLY A C 1
ATOM 2639 O O . GLY A 1 327 ? -0.572 24.779 41.585 1.00 37.66 327 GLY A O 1
ATOM 2640 N N . PRO A 1 328 ? -1.768 26.062 40.178 1.00 53.28 328 PRO A N 1
ATOM 2641 C CA . PRO A 1 328 ? -2.489 26.427 38.946 1.00 53.28 328 PRO A CA 1
ATOM 2642 C C . PRO A 1 328 ? -2.468 27.955 38.615 1.00 53.28 328 PRO A C 1
ATOM 2644 O O . PRO A 1 328 ? -1.794 28.740 39.273 1.00 53.28 328 PRO A O 1
ATOM 2647 N N . THR A 1 329 ? -3.322 28.356 37.656 1.00 41.44 329 THR A N 1
ATOM 2648 C CA . THR A 1 329 ? -3.925 29.691 37.373 1.00 41.44 329 THR A CA 1
ATOM 2649 C C . THR A 1 329 ? -3.260 30.654 36.380 1.00 41.44 329 THR A C 1
ATOM 2651 O O . THR A 1 329 ? -2.086 30.987 36.478 1.00 41.44 329 THR A O 1
ATOM 2654 N N . GLY A 1 330 ? -4.091 31.157 35.455 1.00 37.19 330 GLY A N 1
ATOM 2655 C CA . GLY A 1 330 ? -3.801 32.289 34.575 1.00 37.19 330 GLY A CA 1
ATOM 2656 C C . GLY A 1 330 ? -4.797 32.409 33.417 1.00 37.19 330 GLY A C 1
ATOM 2657 O O . GLY A 1 330 ? -4.567 31.840 32.358 1.00 37.19 330 GLY A O 1
ATOM 2658 N N . MET A 1 331 ? -5.904 33.123 33.650 1.00 40.41 331 MET A N 1
ATOM 2659 C CA . MET A 1 331 ? -6.859 33.618 32.644 1.00 40.41 331 MET A CA 1
ATOM 2660 C C . MET A 1 331 ? -6.177 34.447 31.544 1.00 40.41 331 MET A C 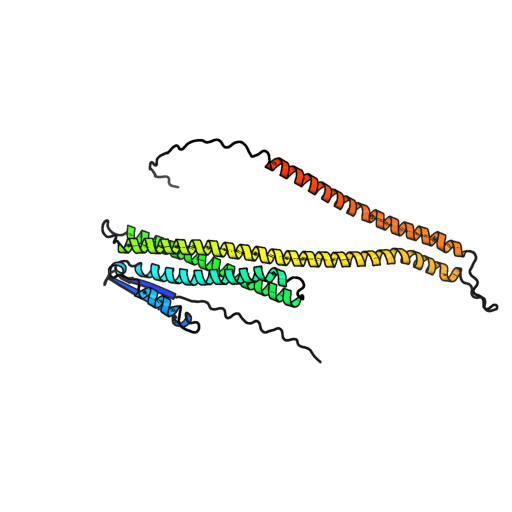1
ATOM 2662 O O . MET A 1 331 ? -5.302 35.249 31.863 1.00 40.41 331 MET A O 1
ATOM 2666 N N . CYS A 1 332 ? -6.660 34.304 30.306 1.00 39.28 332 CYS A N 1
ATOM 2667 C CA . CYS A 1 332 ? -7.153 35.373 29.424 1.00 39.28 332 CYS A CA 1
ATOM 2668 C C . CYS A 1 332 ? -7.931 34.747 28.262 1.00 39.28 332 CYS A C 1
ATOM 2670 O O . CYS A 1 332 ? -7.440 33.732 27.719 1.00 39.28 332 CYS A O 1
#

Secondary structure (DSSP, 8-state):
--------------------EEEEEEETTTTEEEEEEE-GGGG--SSS-HHHHHHHHHHSS--TTGGGSTTTTHHHHHHHHHHHHHHHHHHHHHHHHHHHHTTTTTTT--HHHHHHHHHHHHHHHHHHHHHHHHHHHHHHHHHHHHHHHHHHHHTS-TT---HHHHHHHHHHHHHHHHHHHHHHHHHHHHHHHHHHHHHHHHHHHHHHHHHHHHHHHHHHHHHHHHHHHHHHHHHHHHHHHHHEEE-TTS--EEEPTTTHHHHHHHHHHHHHHHHHHHHHHHHHHHHHHHHHHHHHHHHHHHHHHTTS--PPP-------------------

Sequence (332 aa):
MKHTASLPKQAEADYHWAKLNVFSRWYKAPNHTVVLIFDPEKMRKGDETLRDEFERSLTDLVGEEDLADPFWIYPPLVDFVVRAQDKAVWQIRDLVRNIEKSREHRKGEASILQSVIFLNMYNVQRHAVHVCETLEVAISTTEWIEKHHDLFLNGLQAGSKSAASKNITNGLLDKQNFLTVLLHRSDANKSRLNSEIGLAFNTVSVEIANATKRDSAAMRTIAFVSLLFLPATFTSAIFSTTFFKFDDNSSAWEVSGMFWLYWVVAIPLTVAAVLVWYGKSLPDKLVRLHRRVSSLFGQSERRSRGRDDDGPAREESTSVRSWTEKGPTGMC

Radius of gyration: 39.67 Å; Cα contacts (8 Å, |Δi|>4): 177; chains: 1; bounding box: 72×57×131 Å

Solvent-accessible surface area (backbone atoms only — not comparable to full-atom values): 19709 Å² total; per-residue (Å²): 140,81,86,77,78,72,71,76,76,76,76,70,70,86,80,78,73,77,54,84,45,76,49,77,50,67,36,88,76,92,64,50,73,51,75,48,76,50,61,66,70,57,37,65,60,89,77,87,51,62,51,62,49,49,55,45,43,64,64,78,70,67,52,80,67,31,70,73,38,84,63,54,66,50,45,46,52,50,49,51,50,46,54,55,48,50,53,52,48,52,52,49,44,50,54,45,52,50,54,62,68,47,52,75,75,55,70,85,60,55,73,70,58,50,53,53,50,54,51,50,55,50,53,54,50,53,51,42,50,50,52,39,54,54,38,53,53,51,37,55,52,47,53,51,52,52,51,52,48,52,55,52,60,69,71,47,61,97,84,69,77,48,72,42,53,52,50,48,54,51,48,40,54,53,46,42,51,51,39,50,54,50,38,55,52,33,51,52,45,47,51,52,45,52,51,49,53,51,50,53,52,50,52,52,50,51,50,50,52,51,52,52,51,52,51,50,50,54,52,51,49,53,52,51,52,49,53,58,47,51,39,46,52,53,50,45,63,75,44,53,77,79,39,56,53,84,50,95,89,47,103,54,87,49,73,44,91,65,57,64,54,56,58,69,51,28,51,57,50,32,50,50,54,51,50,52,52,50,62,67,51,43,62,65,50,52,54,53,49,52,52,54,53,52,55,55,56,58,54,53,56,58,61,56,63,71,65,74,74,81,69,83,88,76,89,78,78,93,74,92,80,81,91,76,92,80,88,86,91,81,89,130

Foldseek 3Di:
DDPPPPDPDPPPVPDADQDWDWDWDADPVVGAIDIDTPPLVSNDDPDDDLSVQLVCLVVVPDDPLLSNQSLSSPLSVLVSVLVVLVVLLVVLLVLLVVLVVCVVVPPPDDPVVLVVSLVSLVVSLVSLVVSLVVLVVSLVVLVVSLVVLVVVQVPDPDPPCDPSSVVSSVSSVVSSVSSVVSNVSSVVSSVSSVVSSVVSVVVVVVVVVVVVVVVVVVVVVVVLVCLLVVLLVVLCVVCVVPQWDDDPVDRDTDGHPCPVVSVVRSVVSSVVSVCVVVVVCVVVVVVVVVVVVVVVVVVVVVVVVVVPPPDDDDDDDDDDDDDDDDDDDDDD

pLDDT: mean 77.32, std 17.95, range [27.75, 98.25]